Protein AF-0000000077935736 (afdb_homodimer)

Solvent-accessible surface area (backbone atoms only — not comparable to full-atom values): 13724 Å² total; per-residue (Å²): 119,76,46,75,45,86,35,67,70,59,35,49,49,51,49,49,49,39,58,70,65,60,44,76,56,59,58,65,92,39,46,35,42,31,32,33,40,70,76,84,73,83,66,44,58,48,66,46,48,45,48,64,60,41,23,63,59,70,66,67,60,60,41,35,15,36,35,32,29,36,89,50,44,70,73,49,52,69,69,56,48,51,39,53,50,47,46,49,54,44,24,51,43,75,81,50,78,36,66,69,49,65,75,49,90,70,32,40,70,66,50,31,52,52,52,47,52,52,40,51,62,70,69,103,119,76,45,75,47,86,33,67,71,59,35,49,48,52,49,48,49,38,59,70,64,61,44,77,55,59,58,66,92,40,46,33,44,32,31,32,39,68,76,85,72,83,68,44,58,47,67,46,48,44,50,63,60,40,22,63,61,69,66,66,59,60,41,36,17,36,35,31,30,35,89,51,44,70,72,50,53,70,68,56,46,51,39,53,52,48,46,48,55,44,24,51,43,75,79,50,77,36,66,69,49,64,74,50,90,70,32,40,70,67,51,31,50,53,53,46,52,53,39,50,62,70,70,104

Radius of gyration: 21.0 Å; Cα contacts (8 Å, |Δi|>4): 399; chains: 2; bounding box: 36×68×42 Å

Secondary structure (DSSP, 8-state):
--EEEE-HHHHHHHHHHHHHTT-TT--GGGEEEEEEE---S--SEEEEE--HHHHHHHT--S-EEEEEEHHHHTTS-HHHHHHHHHHHHHTS-TT--S--PPSSSSSSHHHHHHHHHHHHHHH-/--EEEE-HHHHHHHHHHHHHTT-TT--GGGEEEEEEE---S--SEEEEE--HHHHHHHT--S-EEEEEEHHHHTTS-HHHHHHHHHHHHHTS-TT--S--PPSSSSSSHHHHHHHHHHHHHHH-

Structure (mmCIF, N/CA/C/O backbone):
data_AF-0000000077935736-model_v1
#
loop_
_entity.id
_entity.type
_entity.pdbx_description
1 polymer 'Putative phage metallopeptidase domain-containing protein'
#
loop_
_atom_site.group_PDB
_atom_site.id
_atom_site.type_symbol
_atom_site.label_atom_id
_atom_site.label_alt_id
_atom_site.label_comp_id
_atom_site.label_asym_id
_atom_site.label_entity_id
_atom_site.label_seq_id
_atom_site.pdbx_PDB_ins_code
_atom_site.Cartn_x
_atom_site.Cartn_y
_atom_site.Cartn_z
_atom_site.occupancy
_atom_site.B_iso_or_equiv
_atom_site.auth_seq_id
_atom_site.auth_comp_id
_atom_site.auth_asym_id
_atom_site.auth_atom_id
_atom_site.pdbx_PDB_model_num
ATOM 1 N N . MET A 1 1 ? -18.375 -0.076 7.078 1 80.06 1 MET A N 1
ATOM 2 C CA . MET A 1 1 ? -17.484 0.066 5.938 1 80.06 1 MET A CA 1
ATOM 3 C C . MET A 1 1 ? -16.859 1.454 5.91 1 80.06 1 MET A C 1
ATOM 5 O O . MET A 1 1 ? -17.531 2.451 6.18 1 80.06 1 MET A O 1
ATOM 9 N N . ILE A 1 2 ? -15.539 1.507 5.719 1 91.69 2 ILE A N 1
ATOM 10 C CA . ILE A 1 2 ? -14.852 2.795 5.711 1 91.69 2 ILE A CA 1
ATOM 11 C C . ILE A 1 2 ? -15.148 3.529 4.406 1 91.69 2 ILE A C 1
ATOM 13 O O . ILE A 1 2 ? -15.078 2.936 3.326 1 91.69 2 ILE A O 1
ATOM 17 N N . ARG A 1 3 ? -15.633 4.793 4.516 1 96.75 3 ARG A N 1
ATOM 18 C CA . ARG A 1 3 ? -15.891 5.668 3.377 1 96.75 3 ARG A CA 1
ATOM 19 C C . ARG A 1 3 ? -14.867 6.789 3.303 1 96.75 3 ARG A C 1
ATOM 21 O O . ARG A 1 3 ? -14.547 7.414 4.316 1 96.75 3 ARG A O 1
ATOM 28 N N . TYR A 1 4 ? -14.383 7.062 2.096 1 98.31 4 TYR A N 1
ATOM 29 C CA . TYR A 1 4 ? -13.398 8.125 1.891 1 98.31 4 TYR A CA 1
ATOM 30 C C . TYR A 1 4 ? -14.023 9.312 1.168 1 98.31 4 TYR A C 1
ATOM 32 O O . TYR A 1 4 ? -14.945 9.148 0.368 1 98.31 4 TYR A O 1
ATOM 40 N N . PHE A 1 5 ? -13.516 10.453 1.426 1 98.75 5 PHE A N 1
ATOM 41 C CA . PHE A 1 5 ? -14.008 11.648 0.753 1 98.75 5 PHE A CA 1
ATOM 42 C C . PHE A 1 5 ? -12.914 12.711 0.676 1 98.75 5 PHE A C 1
ATOM 44 O O . PHE A 1 5 ? -11.93 12.648 1.418 1 98.75 5 PHE A O 1
ATOM 51 N N . GLU A 1 6 ? -13.062 13.633 -0.25 1 98.62 6 GLU A N 1
ATOM 52 C CA . GLU A 1 6 ? -12.094 14.703 -0.448 1 98.62 6 GLU A CA 1
ATOM 53 C C . GLU A 1 6 ? -12.203 15.758 0.647 1 98.62 6 GLU A C 1
ATOM 55 O O . GLU A 1 6 ? -13.312 16.109 1.073 1 98.62 6 GLU A O 1
ATOM 60 N N . VAL A 1 7 ? -11.047 16.219 1.095 1 98.69 7 VAL A N 1
ATOM 61 C CA . VAL A 1 7 ? -10.984 17.297 2.074 1 98.69 7 VAL A CA 1
ATOM 62 C C . VAL A 1 7 ? -10.031 18.391 1.581 1 98.69 7 VAL A C 1
ATOM 64 O O . VAL A 1 7 ? -8.977 18.609 2.172 1 98.69 7 VAL A O 1
ATOM 67 N N . GLN A 1 8 ? -10.484 19.219 0.759 1 98.25 8 GLN A N 1
ATOM 68 C CA . GLN A 1 8 ? -9.664 20.219 0.061 1 98.25 8 GLN A CA 1
ATOM 69 C C . GLN A 1 8 ? -8.984 21.156 1.045 1 98.25 8 GLN A C 1
ATOM 71 O O . GLN A 1 8 ? -7.797 21.469 0.899 1 98.25 8 GLN A O 1
ATOM 76 N N . GLU A 1 9 ? -9.727 21.609 2.035 1 98.44 9 GLU A N 1
ATOM 77 C CA . GLU A 1 9 ? -9.18 22.562 3.006 1 98.44 9 GLU A CA 1
ATOM 78 C C . GLU A 1 9 ? -7.996 21.953 3.758 1 98.44 9 GLU A C 1
ATOM 80 O O . GLU A 1 9 ? -7.004 22.641 4.004 1 98.44 9 GLU A O 1
ATOM 85 N N . GLU A 1 10 ? -8.141 20.703 4.09 1 98.88 10 GLU A N 1
ATOM 86 C CA . GLU A 1 10 ? -7.074 20.047 4.844 1 98.88 10 GLU A CA 1
ATOM 87 C C . GLU A 1 10 ? -5.879 19.734 3.949 1 98.88 10 GLU A C 1
ATOM 89 O O . GLU A 1 10 ? -4.734 19.734 4.406 1 98.88 10 GLU A O 1
ATOM 94 N N . GLU A 1 11 ? -6.133 19.438 2.697 1 98.88 11 GLU A N 1
ATOM 95 C CA . GLU A 1 11 ? -5.012 19.266 1.773 1 98.88 11 GLU A CA 1
ATOM 96 C C . GLU A 1 11 ? -4.238 20.562 1.604 1 98.88 11 GLU A C 1
ATOM 98 O O . GLU A 1 11 ? -3.006 20.562 1.548 1 98.88 11 GLU A O 1
ATOM 103 N N . GLU A 1 12 ? -4.973 21.672 1.53 1 98.81 12 GLU A N 1
ATOM 104 C CA . GLU A 1 12 ? -4.312 22.969 1.472 1 98.81 12 GLU A CA 1
ATOM 105 C C . GLU A 1 12 ? -3.525 23.25 2.748 1 98.81 12 GLU A C 1
ATOM 107 O O . GLU A 1 12 ? -2.455 23.859 2.703 1 98.81 12 GLU A O 1
ATOM 112 N N . ARG A 1 13 ? -4.109 22.859 3.895 1 98.75 13 ARG A N 1
ATOM 113 C CA . ARG A 1 13 ? -3.385 22.984 5.156 1 98.75 13 ARG A CA 1
ATOM 114 C C . ARG A 1 13 ? -2.045 22.266 5.09 1 98.75 13 ARG A C 1
ATOM 116 O O . ARG A 1 13 ? -1.016 22.812 5.488 1 98.75 13 ARG A O 1
ATOM 123 N N . MET A 1 14 ? -2.033 21.078 4.543 1 98.88 14 MET A N 1
ATOM 124 C CA . MET A 1 14 ? -0.816 20.281 4.379 1 98.88 14 MET A CA 1
ATOM 125 C C . MET A 1 14 ? 0.195 21.016 3.504 1 98.88 14 MET A C 1
ATOM 127 O O . MET A 1 14 ? 1.372 21.109 3.855 1 98.88 14 MET A O 1
ATOM 131 N N . ARG A 1 15 ? -0.294 21.547 2.406 1 98.75 15 ARG A N 1
ATOM 132 C CA . ARG A 1 15 ? 0.592 22.25 1.484 1 98.75 15 ARG A CA 1
ATOM 133 C C . ARG A 1 15 ? 1.202 23.484 2.146 1 98.75 15 ARG A C 1
ATOM 135 O O . ARG A 1 15 ? 2.387 23.766 1.965 1 98.75 15 ARG A O 1
ATOM 142 N N . ARG A 1 16 ? 0.409 24.203 2.885 1 98.38 16 ARG A N 1
ATOM 143 C CA . ARG A 1 16 ? 0.876 25.391 3.6 1 98.38 16 ARG A CA 1
ATOM 144 C C . ARG A 1 16 ? 1.953 25.016 4.617 1 98.38 16 ARG A C 1
ATOM 146 O O . ARG A 1 16 ? 2.975 25.703 4.715 1 98.38 16 ARG A O 1
ATOM 153 N N . ILE A 1 17 ? 1.669 23.969 5.34 1 98.69 17 ILE A N 1
ATOM 154 C CA . ILE A 1 17 ? 2.611 23.547 6.367 1 98.69 17 ILE A CA 1
ATOM 155 C C . ILE A 1 17 ? 3.941 23.172 5.723 1 98.69 17 ILE A C 1
ATOM 157 O O . ILE A 1 17 ? 5.008 23.578 6.191 1 98.69 17 ILE A O 1
ATOM 161 N N . VAL A 1 18 ? 3.891 22.406 4.641 1 98.69 18 VAL A N 1
ATOM 162 C CA . VAL A 1 18 ? 5.086 21.984 3.918 1 98.69 18 VAL A CA 1
ATOM 163 C C . VAL A 1 18 ? 5.871 23.219 3.463 1 98.69 18 VAL A C 1
ATOM 165 O O . VAL A 1 18 ? 7.102 23.25 3.574 1 98.69 18 VAL A O 1
ATOM 168 N N . ARG A 1 19 ? 5.18 24.234 2.98 1 98 19 ARG A N 1
ATOM 169 C CA . ARG A 1 19 ? 5.797 25.469 2.506 1 98 19 ARG A CA 1
ATOM 170 C C . ARG A 1 19 ? 6.398 26.266 3.66 1 98 19 ARG A C 1
ATOM 172 O O . ARG A 1 19 ? 7.555 26.688 3.594 1 98 19 ARG A O 1
ATOM 179 N N . LEU A 1 20 ? 5.652 26.469 4.715 1 98.06 20 LEU A N 1
ATOM 180 C CA . LEU A 1 20 ? 6.07 27.297 5.836 1 98.06 20 LEU A CA 1
ATOM 181 C C . LEU A 1 20 ? 7.273 26.688 6.547 1 98.06 20 LEU A C 1
ATOM 183 O O . LEU A 1 20 ? 8.18 27.406 6.973 1 98.06 20 LEU A O 1
ATOM 187 N N . LEU A 1 21 ? 7.254 25.391 6.652 1 98.19 21 LEU A N 1
ATOM 188 C CA . LEU A 1 21 ? 8.32 24.703 7.379 1 98.19 21 LEU A CA 1
ATOM 189 C C . LEU A 1 21 ? 9.477 24.359 6.445 1 98.19 21 LEU A C 1
ATOM 191 O O . LEU A 1 21 ? 10.43 23.688 6.855 1 98.19 21 LEU A O 1
ATOM 195 N N . LYS A 1 22 ? 9.336 24.688 5.176 1 97.25 22 LYS A N 1
ATOM 196 C CA . LYS A 1 22 ? 10.383 24.5 4.172 1 97.25 22 LYS A CA 1
ATOM 197 C C . LYS A 1 22 ? 10.781 23.031 4.074 1 97.25 22 LYS A C 1
ATOM 199 O O . LYS A 1 22 ? 11.977 22.703 4.086 1 97.25 22 LYS A O 1
ATOM 204 N N . MET A 1 23 ? 9.781 22.188 4.09 1 97.75 23 MET A N 1
ATOM 205 C CA . MET A 1 23 ? 10.023 20.75 3.895 1 97.75 23 MET A CA 1
ATOM 206 C C . MET A 1 23 ? 10.25 20.438 2.42 1 97.75 23 MET A C 1
ATOM 208 O O . MET A 1 23 ? 9.461 19.719 1.81 1 97.75 23 MET A O 1
ATOM 212 N N . GLU A 1 24 ? 11.359 20.75 1.861 1 97.25 24 GLU A N 1
ATOM 213 C CA . GLU A 1 24 ? 11.656 20.75 0.433 1 97.25 24 GLU A CA 1
ATOM 214 C C . GLU A 1 24 ? 11.742 19.328 -0.121 1 97.25 24 GLU A C 1
ATOM 216 O O . GLU A 1 24 ? 11.594 19.125 -1.327 1 97.25 24 GLU A O 1
ATOM 221 N N . TYR A 1 25 ? 11.977 18.391 0.73 1 97.88 25 TYR A N 1
ATOM 222 C CA . TYR A 1 25 ? 12.109 17 0.288 1 97.88 25 TYR A CA 1
ATOM 223 C C . TYR A 1 25 ? 10.75 16.406 -0.031 1 97.88 25 TYR A C 1
ATOM 225 O O . TYR A 1 25 ? 10.664 15.336 -0.649 1 97.88 25 TYR A O 1
ATOM 233 N N . ILE A 1 26 ? 9.719 17.062 0.432 1 98.38 26 ILE A N 1
ATOM 234 C CA . ILE A 1 26 ? 8.375 16.578 0.166 1 98.38 26 ILE A CA 1
ATOM 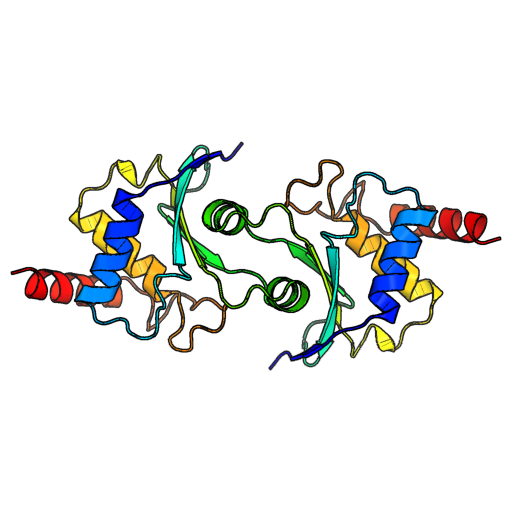235 C C . ILE A 1 26 ? 7.836 17.219 -1.113 1 98.38 26 ILE A C 1
ATOM 237 O O . ILE A 1 26 ? 7.82 18.438 -1.242 1 98.38 26 ILE A O 1
ATOM 241 N N . ASP A 1 27 ? 7.441 16.438 -2.098 1 98.25 27 ASP A N 1
ATOM 242 C CA . ASP A 1 27 ? 6.695 16.906 -3.266 1 98.25 27 ASP A CA 1
ATOM 243 C C . ASP A 1 27 ? 5.195 16.922 -2.99 1 98.25 27 ASP A C 1
ATOM 245 O O . ASP A 1 27 ? 4.551 15.867 -2.977 1 98.25 27 ASP A O 1
ATOM 249 N N . PRO A 1 28 ? 4.625 18.078 -2.77 1 97.69 28 PRO A N 1
ATOM 250 C CA . PRO A 1 28 ? 3.221 18.141 -2.365 1 97.69 28 PRO A CA 1
ATOM 251 C C . PRO A 1 28 ? 2.277 17.547 -3.41 1 97.69 28 PRO A C 1
ATOM 253 O O . PRO A 1 28 ? 1.134 17.219 -3.094 1 97.69 28 PRO A O 1
ATOM 256 N N . ARG A 1 29 ? 2.68 17.516 -4.695 1 97.56 29 ARG A N 1
ATOM 257 C CA . ARG A 1 29 ? 1.852 16.922 -5.746 1 97.56 29 ARG A CA 1
ATOM 258 C C . ARG A 1 29 ? 1.743 15.414 -5.582 1 97.56 29 ARG A C 1
ATOM 260 O O . ARG A 1 29 ? 0.874 14.781 -6.18 1 97.56 29 ARG A O 1
ATOM 267 N N . LYS A 1 30 ? 2.66 14.797 -4.758 1 98.75 30 LYS A N 1
ATOM 268 C CA . LYS A 1 30 ? 2.727 13.352 -4.547 1 98.75 30 LYS A CA 1
ATOM 269 C C . LYS A 1 30 ? 2.207 12.969 -3.164 1 98.75 30 LYS A C 1
ATOM 271 O O . LYS A 1 30 ? 2.422 11.852 -2.701 1 98.75 30 LYS A O 1
ATOM 276 N N . VAL A 1 31 ? 1.607 13.906 -2.482 1 98.94 31 VAL A N 1
ATOM 277 C CA . VAL A 1 31 ? 0.963 13.672 -1.194 1 98.94 31 VAL A CA 1
ATOM 278 C C . VAL A 1 31 ? -0.49 14.141 -1.253 1 98.94 31 VAL A C 1
ATOM 280 O O . VAL A 1 31 ? -0.763 15.312 -1.521 1 98.94 31 VAL A O 1
ATOM 283 N N . ARG A 1 32 ? -1.401 13.242 -1.043 1 98.94 32 ARG A N 1
ATOM 284 C CA . ARG A 1 32 ? -2.814 13.594 -0.949 1 98.94 32 ARG A CA 1
ATOM 285 C C . ARG A 1 32 ? -3.297 13.539 0.497 1 98.94 32 ARG A C 1
ATOM 287 O O . ARG A 1 32 ? -2.742 12.805 1.314 1 98.94 32 ARG A O 1
ATOM 294 N N . VAL A 1 33 ? -4.277 14.312 0.806 1 98.94 33 VAL A N 1
ATOM 295 C CA . VAL A 1 33 ? -4.965 14.25 2.092 1 98.94 33 VAL A CA 1
ATOM 296 C C . VAL A 1 33 ? -6.434 13.891 1.875 1 98.94 33 VAL A C 1
ATOM 298 O O . VAL A 1 33 ? -7.117 14.508 1.057 1 98.94 33 VAL A O 1
ATOM 301 N N . VAL A 1 34 ? -6.883 12.875 2.572 1 98.94 34 VAL A N 1
ATOM 302 C CA . VAL A 1 34 ? -8.258 12.414 2.412 1 98.94 34 VAL A CA 1
ATOM 303 C C . VAL A 1 34 ? -8.906 12.242 3.781 1 98.94 34 VAL A C 1
ATOM 305 O O . VAL A 1 34 ? -8.219 12.008 4.777 1 98.94 34 VAL A O 1
ATOM 308 N N . GLY A 1 35 ? -10.203 12.453 3.797 1 98.88 35 GLY A N 1
ATOM 309 C CA . GLY A 1 35 ? -10.969 12.117 4.984 1 98.88 35 GLY A CA 1
ATOM 310 C C . GLY A 1 35 ? -11.562 10.719 4.93 1 98.88 35 GLY A C 1
ATOM 311 O O . GLY A 1 35 ? -11.867 10.203 3.85 1 98.88 35 GLY A O 1
ATOM 312 N N . SER A 1 36 ? -11.734 10.086 6.051 1 98.75 36 SER A N 1
ATOM 313 C CA . SER A 1 36 ? -12.422 8.805 6.141 1 98.75 36 SER A CA 1
ATOM 314 C C . SER A 1 36 ? -13.445 8.805 7.27 1 98.75 36 SER A C 1
ATOM 316 O O . SER A 1 36 ? -13.32 9.562 8.234 1 98.75 36 SER A O 1
ATOM 318 N N . LEU A 1 37 ? -14.461 7.98 7.137 1 98.31 37 LEU A N 1
ATOM 319 C CA . LEU A 1 37 ? -15.492 7.746 8.148 1 98.31 37 LEU A CA 1
ATOM 320 C C . LEU A 1 37 ? -15.656 6.254 8.414 1 98.31 37 LEU A C 1
ATOM 322 O O . LEU A 1 37 ? -15.492 5.438 7.508 1 98.31 37 LEU A O 1
ATOM 326 N N . GLY A 1 38 ? -16.047 5.957 9.656 1 97 38 GLY A N 1
ATOM 327 C CA . GLY A 1 38 ? -16.391 4.582 9.977 1 97 38 GLY A CA 1
ATOM 328 C C . GLY A 1 38 ? -15.242 3.816 10.617 1 97 38 GLY A C 1
ATOM 329 O O . GLY A 1 38 ? -15.297 2.592 10.742 1 97 38 GLY A O 1
ATOM 330 N N . SER A 1 39 ? -14.188 4.43 11.008 1 94.31 39 SER A N 1
ATOM 331 C CA . SER A 1 39 ? -13.055 3.777 11.664 1 94.31 39 SER A CA 1
ATOM 332 C C . SER A 1 39 ? -13.398 3.391 13.094 1 94.31 39 SER A C 1
ATOM 334 O O . SER A 1 39 ? -14.055 4.148 13.805 1 94.31 39 SER A O 1
ATOM 336 N N . LYS A 1 40 ? -12.984 2.273 13.5 1 94 40 LYS A N 1
ATOM 337 C CA . LYS A 1 40 ? -13.234 1.807 14.859 1 94 40 LYS A CA 1
ATOM 338 C C . LYS A 1 40 ? -12.008 2.021 15.742 1 94 40 LYS A C 1
ATOM 340 O O . LYS A 1 40 ? -12.094 1.925 16.969 1 94 40 LYS A O 1
ATOM 345 N N . GLY A 1 41 ? -10.898 2.303 15.242 1 94.69 41 GLY A N 1
ATOM 346 C CA . GLY A 1 41 ? -9.672 2.492 16 1 94.69 41 GLY A CA 1
ATOM 347 C C . GLY A 1 41 ? -9.578 3.861 16.641 1 94.69 41 GLY A C 1
ATOM 348 O O . GLY A 1 41 ? -10.547 4.617 16.656 1 94.69 41 GLY A O 1
ATOM 349 N N . ARG A 1 42 ? -8.477 4.203 17.203 1 96.88 42 ARG A N 1
ATOM 350 C CA . ARG A 1 42 ? -8.32 5.43 17.984 1 96.88 42 ARG A CA 1
ATOM 351 C C . ARG A 1 42 ? -7.469 6.449 17.234 1 96.88 42 ARG A C 1
ATOM 353 O O . ARG A 1 42 ? -7.359 7.602 17.656 1 96.88 42 ARG A O 1
ATOM 360 N N . ALA A 1 43 ? -6.965 6.062 16.156 1 98.12 43 ALA A N 1
ATOM 361 C CA . ALA A 1 43 ? -6.078 6.961 15.43 1 98.12 43 ALA A CA 1
ATOM 362 C C . ALA A 1 43 ? -6.832 8.188 14.93 1 98.12 43 ALA A C 1
ATOM 364 O O . ALA A 1 43 ? -7.973 8.086 14.477 1 98.12 43 ALA A O 1
ATOM 365 N N . ILE A 1 44 ? -6.191 9.305 15.031 1 98.75 44 ILE A N 1
ATOM 366 C CA . ILE A 1 44 ? -6.758 10.562 14.555 1 98.75 44 ILE A CA 1
ATOM 367 C C . ILE A 1 44 ? -6.426 10.75 13.07 1 98.75 44 ILE A C 1
ATOM 369 O O . ILE A 1 44 ? -7.215 11.32 12.32 1 98.75 44 ILE A O 1
ATOM 373 N N . ALA A 1 45 ? -5.273 10.297 12.688 1 98.88 45 ALA A N 1
ATOM 374 C CA . ALA A 1 45 ? -4.781 10.344 11.312 1 98.88 45 ALA A CA 1
ATOM 375 C C . ALA A 1 45 ? -3.766 9.234 11.055 1 98.88 45 ALA A C 1
ATOM 377 O O . ALA A 1 45 ? -3.244 8.633 11.992 1 98.88 45 ALA A O 1
ATOM 378 N N . ARG A 1 46 ? -3.598 8.922 9.836 1 98.75 46 ARG A N 1
ATOM 379 C CA . ARG A 1 46 ? -2.625 7.914 9.414 1 98.75 46 ARG A CA 1
ATOM 380 C C . ARG A 1 46 ? -1.99 8.297 8.086 1 98.75 46 ARG A C 1
ATOM 382 O O . ARG A 1 46 ? -2.668 8.812 7.191 1 98.75 46 ARG A O 1
ATOM 389 N N . ILE A 1 47 ? -0.784 7.973 7.934 1 98.88 47 ILE A N 1
ATOM 390 C CA . ILE A 1 47 ? -0.13 8.141 6.641 1 98.88 47 ILE A CA 1
ATOM 391 C C . ILE A 1 47 ? 0.067 6.781 5.98 1 98.88 47 ILE A C 1
ATOM 393 O O . ILE A 1 47 ? 0.392 5.797 6.648 1 98.88 47 ILE A O 1
ATOM 397 N N . TRP A 1 48 ? -0.137 6.793 4.672 1 98.81 48 TRP A N 1
ATOM 398 C CA . TRP A 1 48 ? 0.007 5.598 3.848 1 98.81 48 TRP A CA 1
ATOM 399 C C . TRP A 1 48 ? 0.963 5.852 2.686 1 98.81 48 TRP A C 1
ATOM 401 O O . TRP A 1 48 ? 1.051 6.973 2.178 1 98.81 48 TRP A O 1
ATOM 411 N N . SER A 1 49 ? 1.625 4.84 2.283 1 98.56 49 SER A N 1
ATOM 412 C CA . SER A 1 49 ? 2.387 4.832 1.039 1 98.56 49 SER A CA 1
ATOM 413 C C . SER A 1 49 ? 2.041 3.611 0.19 1 98.56 49 SER A C 1
ATOM 415 O O . SER A 1 49 ? 1.302 2.73 0.632 1 98.56 49 SER A O 1
ATOM 417 N N . VAL A 1 50 ? 2.51 3.605 -1.006 1 98.44 50 VAL A N 1
ATOM 418 C CA . VAL A 1 50 ? 2.301 2.475 -1.903 1 98.44 50 VAL A CA 1
ATOM 419 C C . VAL A 1 50 ? 3.445 1.476 -1.75 1 98.44 50 VAL A C 1
ATOM 421 O O . VAL A 1 50 ? 4.617 1.856 -1.772 1 98.44 50 VAL A O 1
ATOM 424 N N . PRO A 1 51 ? 3.1 0.133 -1.568 1 97.94 51 PRO A N 1
ATOM 425 C CA . PRO A 1 51 ? 4.184 -0.851 -1.547 1 97.94 51 PRO A CA 1
ATOM 426 C C . PRO A 1 51 ? 5.066 -0.782 -2.789 1 97.94 51 PRO A C 1
ATOM 428 O O . PRO A 1 51 ? 4.566 -0.584 -3.898 1 97.94 51 PRO A O 1
ATOM 431 N N . ARG A 1 52 ? 6.324 -0.945 -2.617 1 97.12 52 ARG A N 1
ATOM 432 C CA . ARG A 1 52 ? 7.293 -0.775 -3.693 1 97.12 52 ARG A CA 1
ATOM 433 C C . ARG A 1 52 ? 7.012 -1.736 -4.844 1 97.12 52 ARG A C 1
ATOM 435 O O . ARG A 1 52 ? 7.215 -1.395 -6.008 1 97.12 52 ARG A O 1
ATOM 442 N N . ALA A 1 53 ? 6.59 -2.926 -4.504 1 98.31 53 ALA A N 1
ATOM 443 C CA . ALA A 1 53 ? 6.277 -3.902 -5.543 1 98.31 53 ALA A CA 1
ATOM 444 C C . ALA A 1 53 ? 5.188 -3.381 -6.477 1 98.31 53 ALA A C 1
ATOM 446 O O . ALA A 1 53 ? 5.27 -3.551 -7.695 1 98.31 53 ALA A O 1
ATOM 447 N N . VAL A 1 54 ? 4.176 -2.74 -5.918 1 98.75 54 VAL A N 1
ATOM 448 C CA . VAL A 1 54 ? 3.082 -2.197 -6.719 1 98.75 54 VAL A CA 1
ATOM 449 C C . VAL A 1 54 ? 3.572 -0.991 -7.516 1 98.75 54 VAL A C 1
ATOM 451 O O . VAL A 1 54 ? 3.303 -0.881 -8.711 1 98.75 54 VAL A O 1
ATOM 454 N N . SER A 1 55 ? 4.246 -0.101 -6.809 1 98.62 55 SER A N 1
ATOM 455 C CA . SER A 1 55 ? 4.789 1.078 -7.473 1 98.62 55 SER A CA 1
ATOM 456 C C . SER A 1 55 ? 5.645 0.69 -8.672 1 98.62 55 SER A C 1
ATOM 458 O O . SER A 1 55 ? 5.504 1.27 -9.758 1 98.62 55 SER A O 1
ATOM 460 N N . PHE A 1 56 ? 6.512 -0.27 -8.547 1 98.5 56 PHE A N 1
ATOM 461 C CA . PHE A 1 56 ? 7.367 -0.748 -9.625 1 98.5 56 PHE A CA 1
ATOM 462 C C . PHE A 1 56 ? 6.535 -1.374 -10.734 1 98.5 56 PHE A C 1
ATOM 464 O O . PHE A 1 56 ? 6.711 -1.047 -11.914 1 98.5 56 PHE A O 1
ATOM 471 N N . GLY A 1 57 ? 5.637 -2.223 -10.336 1 98.69 57 GLY A N 1
ATOM 472 C CA . GLY A 1 57 ? 4.844 -2.959 -11.305 1 98.69 57 GLY A CA 1
ATOM 473 C C . GLY A 1 57 ? 4.016 -2.061 -12.203 1 98.69 57 GLY A C 1
ATOM 474 O O . GLY A 1 57 ? 3.848 -2.348 -13.391 1 98.69 57 GLY A O 1
ATOM 475 N N . PHE A 1 58 ? 3.518 -0.974 -11.688 1 98.69 58 PHE A N 1
ATOM 476 C CA . PHE A 1 58 ? 2.602 -0.129 -12.445 1 98.69 58 PHE A CA 1
ATOM 477 C C . PHE A 1 58 ? 3.264 1.196 -12.805 1 98.69 58 PHE A C 1
ATOM 479 O O . PHE A 1 58 ? 2.654 2.041 -13.469 1 98.69 58 PHE A O 1
ATOM 486 N N . GLY A 1 59 ? 4.5 1.368 -12.375 1 98.12 59 GLY A N 1
ATOM 487 C CA . GLY A 1 59 ? 5.199 2.607 -12.664 1 98.12 59 GLY A CA 1
ATOM 488 C C . GLY A 1 59 ? 4.562 3.822 -12.016 1 98.12 59 GLY A C 1
ATOM 489 O O . GLY A 1 59 ? 4.426 4.871 -12.648 1 98.12 59 GLY A O 1
ATOM 490 N N . LEU A 1 60 ? 4.141 3.738 -10.766 1 98 60 LEU A N 1
ATOM 491 C CA . LEU A 1 60 ? 3.383 4.797 -10.102 1 98 60 LEU A CA 1
ATOM 492 C C . LEU A 1 60 ? 4.32 5.848 -9.516 1 98 60 LEU A C 1
ATOM 494 O O . LEU A 1 60 ? 3.906 6.98 -9.266 1 98 60 LEU A O 1
ATOM 498 N N . GLY A 1 61 ? 5.59 5.461 -9.242 1 97.25 61 GLY A N 1
ATOM 499 C CA . GLY A 1 61 ? 6.461 6.324 -8.461 1 97.25 61 GLY A CA 1
ATOM 500 C C . GLY A 1 61 ? 6.09 6.367 -6.992 1 97.25 61 GLY A C 1
ATOM 501 O O . GLY A 1 61 ? 5.344 5.512 -6.508 1 97.25 61 GLY A O 1
ATOM 502 N N . THR A 1 62 ? 6.727 7.305 -6.23 1 98.12 62 THR A N 1
ATOM 503 C CA . THR A 1 62 ? 6.492 7.449 -4.797 1 98.12 62 THR A CA 1
ATOM 504 C C . THR A 1 62 ? 5.242 8.289 -4.535 1 98.12 62 THR A C 1
ATOM 506 O O . THR A 1 62 ? 5.176 9.445 -4.938 1 98.12 62 THR A O 1
ATOM 509 N N . LEU A 1 63 ? 4.238 7.66 -3.898 1 98.75 63 LEU A N 1
ATOM 510 C CA . LEU A 1 63 ? 2.992 8.336 -3.561 1 98.75 63 LEU A CA 1
ATOM 511 C C . LEU A 1 63 ? 2.646 8.141 -2.088 1 98.75 63 LEU A C 1
ATOM 513 O O . LEU A 1 63 ? 2.824 7.047 -1.547 1 98.75 63 LEU A O 1
ATOM 517 N N . TYR A 1 64 ? 2.133 9.203 -1.45 1 98.88 64 TYR A N 1
ATOM 518 C CA . TYR A 1 64 ? 1.648 9.148 -0.076 1 98.88 64 TYR A CA 1
ATOM 519 C C . TYR A 1 64 ? 0.221 9.672 0.019 1 98.88 64 TYR A C 1
ATOM 521 O O . TYR A 1 64 ? -0.192 10.516 -0.778 1 98.88 64 TYR A O 1
ATOM 529 N N . ALA A 1 65 ? -0.468 9.164 0.97 1 98.94 65 ALA A N 1
ATOM 530 C CA . ALA A 1 65 ? -1.749 9.75 1.355 1 98.94 65 ALA A CA 1
ATOM 531 C C . ALA A 1 65 ? -1.857 9.883 2.873 1 98.94 65 ALA A C 1
ATOM 533 O O . ALA A 1 65 ? -1.469 8.969 3.609 1 98.94 65 ALA A O 1
ATOM 534 N N . ILE A 1 66 ? -2.281 10.977 3.273 1 98.94 66 ILE A N 1
ATOM 535 C CA . ILE A 1 66 ? -2.643 11.188 4.672 1 98.94 66 ILE A CA 1
ATOM 536 C C . ILE A 1 66 ? -4.152 11.039 4.844 1 98.94 66 ILE A C 1
ATOM 538 O O . ILE A 1 66 ? -4.93 11.75 4.211 1 98.94 66 ILE A O 1
ATOM 542 N N . GLU A 1 67 ? -4.5 10.086 5.609 1 98.94 67 GLU A N 1
ATOM 543 C CA . GLU A 1 67 ? -5.898 9.828 5.945 1 98.94 67 GLU A CA 1
ATOM 544 C C . GLU A 1 67 ? -6.285 10.492 7.262 1 98.94 67 GLU A C 1
ATOM 546 O O . GLU A 1 67 ? -5.684 10.219 8.305 1 98.94 67 GLU A O 1
ATOM 551 N N . LEU A 1 68 ? -7.242 11.336 7.191 1 98.94 68 LEU A N 1
ATOM 552 C CA . LEU A 1 68 ? -7.805 11.961 8.383 1 98.94 68 LEU A CA 1
ATOM 553 C C . LEU A 1 68 ? -9.07 11.234 8.828 1 98.94 68 LEU A C 1
ATOM 555 O O . LEU A 1 68 ? -10.055 11.188 8.086 1 98.94 68 LEU A O 1
ATOM 559 N N . VAL A 1 69 ? -8.984 10.633 10.055 1 98.81 69 VAL A N 1
ATOM 560 C CA . VAL A 1 69 ? -10.172 10 10.609 1 98.81 69 VAL A CA 1
ATOM 561 C C . VAL A 1 69 ? -11.164 11.078 11.055 1 98.81 69 VAL A C 1
ATOM 563 O O . VAL A 1 69 ? -11.07 11.586 12.172 1 98.81 69 VAL A O 1
ATOM 566 N N . TRP A 1 70 ? -12.094 11.211 10.227 1 98.44 70 TRP A N 1
ATOM 567 C CA . TRP A 1 70 ? -12.859 12.453 10.258 1 98.44 70 TRP A CA 1
ATOM 568 C C . TRP A 1 70 ? -13.641 12.586 11.562 1 98.44 70 TRP A C 1
ATOM 570 O O . TRP A 1 70 ? -13.781 13.68 12.102 1 98.44 70 TRP A O 1
ATOM 580 N N . GLU A 1 71 ? -14.172 11.508 12.094 1 97.75 71 GLU A N 1
ATOM 581 C CA . GLU A 1 71 ? -14.977 11.539 13.312 1 97.75 71 GLU A CA 1
ATOM 582 C C . GLU A 1 71 ? -14.164 12.055 14.492 1 97.75 71 GLU A C 1
ATOM 584 O O . GLU A 1 71 ? -14.727 12.547 15.477 1 97.75 71 GLU A O 1
ATOM 589 N N . ARG A 1 72 ? -12.883 12.062 14.391 1 98.62 72 ARG A N 1
ATOM 590 C CA . ARG A 1 72 ? -12 12.523 15.453 1 98.62 72 ARG A CA 1
ATOM 591 C C . ARG A 1 72 ? -11.273 13.805 15.047 1 98.62 72 ARG A C 1
ATOM 593 O O . ARG A 1 72 ? -11.242 14.773 15.805 1 98.62 72 ARG A O 1
ATOM 600 N N . TYR A 1 73 ? -10.766 13.805 13.883 1 98.88 73 TYR A N 1
ATOM 601 C CA . TYR A 1 73 ? -9.977 14.922 13.383 1 98.88 73 TYR A CA 1
ATOM 602 C C . TYR A 1 73 ? -10.805 16.203 13.328 1 98.88 73 TYR A C 1
ATOM 604 O O . TYR A 1 73 ? -10.32 17.281 13.664 1 98.88 73 TYR A O 1
ATOM 612 N N . SER A 1 74 ? -12.031 16.047 12.852 1 98.31 74 SER A N 1
ATOM 613 C CA . SER A 1 74 ? -12.867 17.219 12.609 1 98.31 74 SER A CA 1
ATOM 614 C C . SER A 1 74 ? -13.164 17.969 13.906 1 98.31 74 SER A C 1
ATOM 616 O O . SER A 1 74 ? -13.539 19.141 13.883 1 98.31 74 SER A O 1
ATOM 618 N N . LEU A 1 75 ? -12.969 17.344 15.055 1 98.31 75 LEU A N 1
ATOM 619 C CA . LEU A 1 75 ? -13.312 17.906 16.359 1 98.31 75 LEU A CA 1
ATOM 620 C C . LEU A 1 75 ? -12.156 18.719 16.922 1 98.31 75 LEU A C 1
ATOM 622 O O . LEU A 1 75 ? -12.312 19.438 17.906 1 98.31 75 LEU A O 1
ATOM 626 N N . LEU A 1 76 ? -11.078 18.625 16.359 1 98.75 76 LEU A N 1
ATOM 627 C CA . LEU A 1 76 ? -9.875 19.281 16.859 1 98.75 76 LEU A CA 1
ATOM 628 C C . LEU A 1 76 ? -9.891 20.781 16.516 1 98.75 76 LEU A C 1
ATOM 630 O O . LEU A 1 76 ? -10.516 21.188 15.547 1 98.75 76 LEU A O 1
ATOM 634 N N . ASN A 1 77 ? -9.227 21.516 17.328 1 98.44 77 ASN A N 1
ATOM 635 C CA . ASN A 1 77 ? -9 22.906 16.969 1 98.44 77 ASN A CA 1
ATOM 636 C C . ASN A 1 77 ? -7.867 23.047 15.953 1 98.44 77 ASN A C 1
ATOM 638 O O . ASN A 1 77 ? -7.125 22.094 15.703 1 98.44 77 ASN A O 1
ATOM 642 N N . ASP A 1 78 ? -7.668 24.188 15.445 1 98.25 78 ASP A N 1
ATOM 643 C CA . ASP A 1 78 ? -6.75 24.422 14.336 1 98.25 78 ASP A CA 1
ATOM 644 C C . ASP A 1 78 ? -5.309 24.125 14.742 1 98.25 78 ASP A C 1
ATOM 646 O O . ASP A 1 78 ? -4.547 23.547 13.969 1 98.25 78 ASP A O 1
ATOM 650 N N . ASP A 1 79 ? -4.957 24.531 15.891 1 98.56 79 ASP A N 1
ATOM 651 C CA . ASP A 1 79 ? -3.594 24.281 16.359 1 98.56 79 ASP A CA 1
ATOM 652 C C . ASP A 1 79 ? -3.303 22.781 16.422 1 98.56 79 ASP A C 1
ATOM 654 O O . ASP A 1 79 ? -2.246 22.328 15.984 1 98.56 79 ASP A O 1
ATOM 658 N N . THR A 1 80 ? -4.215 22.031 16.953 1 98.75 80 THR A N 1
ATOM 659 C CA . THR A 1 80 ? -4.031 20.594 17.078 1 98.75 80 THR A CA 1
ATOM 660 C C . THR A 1 80 ? -4.043 19.938 15.711 1 98.75 80 THR A C 1
ATOM 662 O O . THR A 1 80 ? -3.299 18.984 15.469 1 98.75 80 THR A O 1
ATOM 665 N N . LYS A 1 81 ? -4.855 20.453 14.805 1 98.88 81 LYS A N 1
ATOM 666 C CA . LYS A 1 81 ? -4.859 19.953 13.438 1 98.88 81 LYS A CA 1
ATOM 667 C C . LYS A 1 81 ? -3.496 20.156 12.773 1 98.88 81 LYS A C 1
ATOM 669 O O . LYS A 1 81 ? -2.998 19.266 12.094 1 98.88 81 LYS A O 1
ATOM 674 N N . ASP A 1 82 ? -2.922 21.297 13.039 1 98.81 82 ASP A N 1
ATOM 675 C CA . ASP A 1 82 ? -1.586 21.562 12.508 1 98.81 82 ASP A CA 1
ATOM 676 C C . ASP A 1 82 ? -0.58 20.547 13.039 1 98.81 82 ASP A C 1
ATOM 678 O O . ASP A 1 82 ? 0.229 20 12.281 1 98.81 82 ASP A O 1
ATOM 682 N N . LYS A 1 83 ? -0.668 20.297 14.281 1 98.88 83 LYS A N 1
ATOM 683 C CA . LYS A 1 83 ? 0.268 19.375 14.914 1 98.88 83 LYS A CA 1
ATOM 684 C C . LYS A 1 83 ? 0.088 17.953 14.383 1 98.88 83 LYS A C 1
ATOM 686 O O . LYS A 1 83 ? 1.068 17.25 14.125 1 98.88 83 LYS A O 1
ATOM 691 N N . VAL A 1 84 ? -1.147 17.531 14.242 1 98.94 84 VAL A N 1
ATOM 692 C CA . VAL A 1 84 ? -1.444 16.203 13.703 1 98.94 84 VAL A CA 1
ATOM 693 C C . VAL A 1 84 ? -0.879 16.078 12.289 1 98.94 84 VAL A C 1
ATOM 695 O O . VAL A 1 84 ? -0.244 15.086 11.945 1 98.94 84 VAL A O 1
ATOM 698 N N . MET A 1 85 ? -1.06 17.094 11.5 1 98.88 85 MET A N 1
ATOM 699 C CA . MET A 1 85 ? -0.565 17.094 10.125 1 98.88 85 MET A CA 1
ATOM 700 C C . MET A 1 85 ? 0.958 17.031 10.094 1 98.88 85 MET A C 1
ATOM 702 O O . MET A 1 85 ? 1.535 16.25 9.336 1 98.88 85 MET A O 1
ATOM 706 N N . ILE A 1 86 ? 1.574 17.844 10.93 1 98.94 86 ILE A N 1
ATOM 707 C CA . ILE A 1 86 ? 3.029 17.844 11.023 1 98.94 86 ILE A CA 1
ATOM 708 C C . ILE A 1 86 ? 3.529 16.453 11.391 1 98.94 86 ILE A C 1
ATOM 710 O O . ILE A 1 86 ? 4.473 15.945 10.781 1 98.94 86 ILE A O 1
ATOM 714 N N . HIS A 1 87 ? 2.877 15.867 12.305 1 98.94 87 HIS A N 1
ATOM 715 C CA . HIS A 1 87 ? 3.234 14.523 12.75 1 98.94 87 HIS A CA 1
ATOM 716 C C . HIS A 1 87 ? 3.234 13.539 11.586 1 98.94 87 HIS A C 1
ATOM 718 O O . HIS A 1 87 ? 4.219 12.828 11.367 1 98.94 87 HIS A O 1
ATOM 724 N N . GLU A 1 88 ? 2.113 13.508 10.805 1 98.88 88 GLU A N 1
ATOM 725 C CA . GLU A 1 88 ? 2.002 12.586 9.672 1 98.88 88 GLU A CA 1
ATOM 726 C C . GLU A 1 88 ? 3.066 12.875 8.617 1 98.88 88 GLU A C 1
ATOM 728 O O . GLU A 1 88 ? 3.662 11.953 8.055 1 98.88 88 GLU A O 1
ATOM 733 N N . LEU A 1 89 ? 3.377 14.102 8.43 1 98.88 89 LEU A N 1
ATOM 734 C CA . LEU A 1 89 ? 4.367 14.5 7.43 1 98.88 89 LEU A CA 1
ATOM 735 C C . LEU A 1 89 ? 5.762 14.039 7.836 1 98.88 89 LEU A C 1
ATOM 737 O O . LEU A 1 89 ? 6.586 13.719 6.977 1 98.88 89 LEU A O 1
ATOM 741 N N . LEU A 1 90 ? 6.004 14 9.141 1 98.75 90 LEU A N 1
ATOM 742 C CA . LEU A 1 90 ? 7.316 13.609 9.641 1 98.75 90 LEU A CA 1
ATOM 743 C C . LEU A 1 90 ? 7.609 12.148 9.336 1 98.75 90 LEU A C 1
ATOM 745 O O . LEU A 1 90 ? 8.766 11.727 9.344 1 98.75 90 LEU A O 1
ATOM 749 N N . HIS A 1 91 ? 6.598 11.375 9.078 1 98.81 91 HIS A N 1
ATOM 750 C CA . HIS A 1 91 ? 6.793 9.977 8.727 1 98.81 91 HIS A CA 1
ATOM 751 C C . HIS A 1 91 ? 7.371 9.828 7.32 1 98.81 91 HIS A C 1
ATOM 753 O O . HIS A 1 91 ? 7.863 8.766 6.957 1 98.81 91 HIS A O 1
ATOM 759 N N . ILE A 1 92 ? 7.324 10.852 6.523 1 98.75 92 ILE A N 1
ATOM 760 C CA . ILE A 1 92 ? 7.898 10.812 5.184 1 98.75 92 ILE A CA 1
ATOM 761 C C . ILE A 1 92 ? 9.406 11.031 5.262 1 98.75 92 ILE A C 1
ATOM 763 O O . ILE A 1 92 ? 9.867 12.062 5.75 1 98.75 92 ILE A O 1
ATOM 767 N N . PRO A 1 93 ? 10.133 10.102 4.812 1 97.62 93 PRO A N 1
ATOM 768 C CA . PRO A 1 93 ? 11.586 10.242 4.898 1 97.62 93 PRO A CA 1
ATOM 769 C C . PRO A 1 93 ? 12.133 11.336 3.982 1 97.62 93 PRO A C 1
ATOM 771 O O . PRO A 1 93 ? 11.508 11.656 2.967 1 97.62 93 PRO A O 1
ATOM 774 N N . SER A 1 94 ? 13.312 11.789 4.297 1 97.06 94 SER A N 1
ATOM 775 C CA . SER A 1 94 ? 13.922 12.898 3.572 1 97.06 94 SER A CA 1
ATOM 776 C C . SER A 1 94 ? 14.273 12.5 2.143 1 97.06 94 SER A C 1
ATOM 778 O O . SER A 1 94 ? 14.336 13.352 1.253 1 97.06 94 SER A O 1
ATOM 780 N N . LYS A 1 95 ? 14.477 11.281 1.892 1 96.25 95 LYS A N 1
ATOM 781 C CA . LYS A 1 95 ? 14.812 10.805 0.555 1 96.25 95 LYS A CA 1
ATOM 782 C C . LYS A 1 95 ? 13.555 10.617 -0.293 1 96.25 95 LYS A C 1
ATOM 784 O O . LYS A 1 95 ? 13.641 10.391 -1.502 1 96.25 95 LYS A O 1
ATOM 789 N N . PHE A 1 96 ? 12.398 10.68 0.333 1 96.94 96 PHE A N 1
ATOM 790 C CA . PHE A 1 96 ? 11.125 10.516 -0.357 1 96.94 96 PHE A CA 1
ATOM 791 C C . PHE A 1 96 ? 11.094 9.195 -1.124 1 96.94 96 PHE A C 1
ATOM 793 O O . PHE A 1 96 ? 10.75 9.172 -2.309 1 96.94 96 PHE A O 1
ATOM 800 N N . SER A 1 97 ? 11.359 8.039 -0.465 1 93.25 97 SER A N 1
ATOM 801 C CA . SER A 1 97 ? 11.648 6.758 -1.099 1 93.25 97 SER A CA 1
ATOM 802 C C . SER A 1 97 ? 10.414 5.863 -1.115 1 93.25 97 SER A C 1
ATOM 804 O O . SER A 1 97 ? 10.422 4.793 -1.729 1 93.25 97 SER A O 1
ATOM 806 N N . GLY A 1 98 ? 9.469 6.234 -0.451 1 94.94 98 GLY A N 1
ATOM 807 C CA . GLY A 1 98 ? 8.258 5.43 -0.409 1 94.94 98 GLY A CA 1
ATOM 808 C C . GLY A 1 98 ? 8.07 4.703 0.91 1 94.94 98 GLY A C 1
ATOM 809 O O . GLY A 1 98 ? 7.004 4.148 1.172 1 94.94 98 GLY A O 1
ATOM 810 N N . GLY A 1 99 ? 9.086 4.59 1.734 1 95.94 99 GLY A N 1
ATOM 811 C CA . GLY A 1 99 ? 8.938 4.055 3.078 1 95.94 99 GLY A CA 1
ATOM 812 C C . GLY A 1 99 ? 8.359 5.055 4.059 1 95.94 99 GLY A C 1
ATOM 813 O O . GLY A 1 99 ? 7.934 6.145 3.668 1 95.94 99 GLY A O 1
ATOM 814 N N . LEU A 1 100 ? 8.203 4.625 5.32 1 98.06 100 LEU A N 1
ATOM 815 C CA . LEU A 1 100 ? 7.742 5.48 6.41 1 98.06 100 LEU A CA 1
ATOM 816 C C . LEU A 1 100 ? 8.719 5.441 7.582 1 98.06 100 LEU A C 1
ATOM 818 O O . LEU A 1 100 ? 9.172 4.371 7.977 1 98.06 100 LEU A O 1
ATOM 822 N N . ARG A 1 101 ? 9.008 6.578 8.07 1 97.75 101 ARG A N 1
ATOM 823 C CA . ARG A 1 101 ? 9.805 6.648 9.289 1 97.75 101 ARG A CA 1
ATOM 824 C C . ARG A 1 101 ? 9 6.184 10.492 1 97.75 101 ARG A C 1
ATOM 826 O O . ARG A 1 101 ? 7.863 6.621 10.695 1 97.75 101 ARG A O 1
ATOM 833 N N . PRO A 1 102 ? 9.695 5.254 11.234 1 97.75 102 PRO A N 1
ATOM 834 C CA . PRO A 1 102 ? 9.016 4.902 12.484 1 97.75 102 PRO A CA 1
ATOM 835 C C . PRO A 1 102 ? 9.125 6 13.547 1 97.75 102 PRO A C 1
ATOM 837 O O . PRO A 1 102 ? 9.922 6.93 13.398 1 97.75 102 PRO A O 1
ATOM 840 N N . HIS A 1 103 ? 8.289 5.965 14.477 1 98.44 103 HIS A N 1
ATOM 841 C CA . HIS A 1 103 ? 8.469 6.84 15.625 1 98.44 103 HIS A CA 1
ATOM 842 C C . HIS A 1 103 ? 9.891 6.742 16.172 1 98.44 103 HIS A C 1
ATOM 844 O O . HIS A 1 103 ? 10.492 5.668 16.172 1 98.44 103 HIS A O 1
ATOM 850 N N . GLY A 1 104 ? 10.359 7.77 16.609 1 97.56 104 GLY A N 1
ATOM 851 C CA . GLY A 1 104 ? 11.719 7.848 17.125 1 97.56 104 GLY A CA 1
ATOM 852 C C . GLY A 1 104 ? 12.234 9.273 17.234 1 97.56 104 GLY A C 1
ATOM 853 O O . GLY A 1 104 ? 11.508 10.172 17.656 1 97.56 104 GLY A O 1
ATOM 854 N N . LYS A 1 105 ? 13.461 9.43 16.859 1 96.38 105 LYS A N 1
ATOM 855 C CA . LYS A 1 105 ? 14.125 10.719 17.016 1 96.38 105 LYS A CA 1
ATOM 856 C C . LYS A 1 105 ? 13.477 11.781 16.141 1 96.38 105 LYS A C 1
ATOM 858 O O . LYS A 1 105 ? 13.328 12.93 16.562 1 96.38 105 LYS A O 1
ATOM 863 N N . LYS A 1 106 ? 13.023 11.328 14.977 1 97.56 106 LYS A N 1
ATOM 864 C CA . LYS A 1 106 ? 12.531 12.305 14.016 1 97.56 106 LYS A CA 1
ATOM 865 C C . LYS A 1 106 ? 11.008 12.414 14.07 1 97.56 106 LYS A C 1
ATOM 867 O O . LYS A 1 106 ? 10.43 13.391 13.594 1 97.56 106 LYS A O 1
ATOM 872 N N . VAL A 1 107 ? 10.359 11.43 14.594 1 98.62 107 VAL A N 1
ATOM 873 C CA . VAL A 1 107 ? 8.906 11.398 14.695 1 98.62 107 VAL A CA 1
ATOM 874 C C . VAL A 1 107 ? 8.484 11.234 16.156 1 98.62 107 VAL A C 1
ATOM 876 O O . VAL A 1 107 ? 8.344 10.109 16.641 1 98.62 107 VAL A O 1
ATOM 879 N N . ASN A 1 108 ? 8.336 12.289 16.766 1 98.5 108 ASN A N 1
ATOM 880 C CA . ASN A 1 108 ? 7.895 12.328 18.156 1 98.5 108 ASN A CA 1
ATOM 881 C C . ASN A 1 108 ? 7.27 13.672 18.516 1 98.5 108 ASN A C 1
ATOM 883 O O . ASN A 1 108 ? 7.32 14.617 17.719 1 98.5 108 ASN A O 1
ATOM 887 N N . GLN A 1 109 ? 6.676 13.688 19.672 1 98.25 109 GLN A N 1
ATOM 888 C CA . GLN A 1 109 ? 5.922 14.859 20.094 1 98.25 109 GLN A CA 1
ATOM 889 C C . GLN A 1 109 ? 6.836 16.078 20.25 1 98.25 109 GLN A C 1
ATOM 891 O O . GLN A 1 109 ? 6.426 17.203 19.984 1 98.25 109 GLN A O 1
ATOM 896 N N . ARG A 1 110 ? 7.984 15.844 20.688 1 98.56 110 ARG A N 1
ATOM 897 C CA . ARG A 1 110 ? 8.938 16.938 20.859 1 98.56 110 ARG A CA 1
ATOM 898 C C . ARG A 1 110 ? 9.234 17.625 19.531 1 98.56 110 ARG A C 1
ATOM 900 O O . ARG A 1 110 ? 9.195 18.844 19.438 1 98.56 110 ARG A O 1
ATOM 907 N N . GLU A 1 111 ? 9.562 16.766 18.531 1 98.69 111 GLU A N 1
ATOM 908 C CA . GLU A 1 111 ? 9.836 17.297 17.188 1 98.69 111 GLU A CA 1
ATOM 909 C C . GLU A 1 111 ? 8.617 18 16.609 1 98.69 111 GLU A C 1
ATOM 911 O O . GLU A 1 111 ? 8.742 19.062 16 1 98.69 111 GLU A O 1
ATOM 916 N N . VAL A 1 112 ? 7.414 17.516 16.844 1 98.88 112 VAL A N 1
ATOM 917 C CA . VAL A 1 112 ? 6.176 18.125 16.375 1 98.88 112 VAL A CA 1
ATOM 918 C C . VAL A 1 112 ? 6 19.5 16.984 1 98.88 112 VAL A C 1
ATOM 920 O O . VAL A 1 112 ? 5.719 20.469 16.281 1 98.88 112 VAL A O 1
ATOM 923 N N . ASN A 1 113 ? 6.172 19.562 18.266 1 98.75 113 ASN A N 1
ATOM 924 C CA . ASN A 1 113 ? 6.004 20.828 18.969 1 98.75 113 ASN A CA 1
ATOM 925 C C . ASN A 1 113 ? 7.023 21.859 18.5 1 98.75 113 ASN A C 1
ATOM 927 O O . ASN A 1 113 ? 6.688 23.031 18.344 1 98.75 113 ASN A O 1
ATOM 931 N N . LYS A 1 114 ? 8.172 21.453 18.375 1 98.69 114 LYS A N 1
ATOM 932 C CA . LYS A 1 114 ? 9.227 22.328 17.875 1 98.69 114 LYS A CA 1
ATOM 933 C C . LYS A 1 114 ? 8.844 22.922 16.516 1 98.69 114 LYS A C 1
ATOM 935 O O . LYS A 1 114 ? 8.922 24.141 16.328 1 98.69 114 LYS A O 1
ATOM 940 N N . LEU A 1 115 ? 8.469 22.125 15.609 1 98.75 115 LEU A N 1
ATOM 941 C CA . LEU A 1 115 ? 8.117 22.562 14.258 1 98.75 115 LEU A CA 1
ATOM 942 C C . LEU A 1 115 ? 6.863 23.422 14.281 1 98.75 115 LEU A C 1
ATOM 944 O O . LEU A 1 115 ? 6.762 24.391 13.531 1 98.75 115 LEU A O 1
ATOM 948 N N . PHE A 1 116 ? 5.934 23.031 15.18 1 98.75 116 PHE A N 1
ATOM 949 C CA . PHE A 1 116 ? 4.715 23.828 15.32 1 98.75 116 PHE A CA 1
ATOM 950 C C . PHE A 1 116 ? 5.035 25.25 15.773 1 98.75 116 PHE A C 1
ATOM 952 O O . PHE A 1 116 ? 4.488 26.203 15.234 1 98.75 116 PHE A O 1
ATOM 959 N N . ARG A 1 117 ? 5.875 25.375 16.703 1 98.25 117 ARG A N 1
ATOM 960 C CA . ARG A 1 117 ? 6.289 26.688 17.188 1 98.25 117 ARG A CA 1
ATOM 961 C C . ARG A 1 117 ? 6.949 27.5 16.062 1 98.25 117 ARG A C 1
ATOM 963 O O . ARG A 1 117 ? 6.652 28.672 15.891 1 98.25 117 ARG A O 1
ATOM 970 N N . LYS A 1 118 ? 7.844 26.844 15.398 1 98.12 118 LYS A N 1
ATOM 971 C CA . LYS A 1 118 ? 8.508 27.484 14.266 1 98.12 118 LYS A CA 1
ATOM 972 C C . LYS A 1 118 ? 7.484 28 13.25 1 98.12 118 LYS A C 1
ATOM 974 O O . LYS A 1 118 ? 7.609 29.125 12.75 1 98.12 118 LYS A O 1
ATOM 979 N N . MET A 1 119 ? 6.531 27.188 12.984 1 97.75 119 MET A N 1
ATOM 980 C CA . MET A 1 119 ? 5.492 27.531 12.016 1 97.75 119 MET A CA 1
ATOM 981 C C . MET A 1 119 ? 4.707 28.75 12.477 1 97.75 119 MET A C 1
ATOM 983 O O . MET A 1 119 ? 4.402 29.641 11.68 1 97.75 119 MET A O 1
ATOM 987 N N . LYS A 1 120 ? 4.402 28.766 13.727 1 96.25 120 LYS A N 1
ATOM 988 C CA . LYS A 1 120 ? 3.652 29.891 14.289 1 96.25 120 LYS A CA 1
ATOM 989 C C . LYS A 1 120 ? 4.441 31.188 14.18 1 96.25 120 LYS A C 1
ATOM 991 O O . LYS A 1 120 ? 3.865 32.25 13.953 1 96.25 120 LYS A O 1
ATOM 996 N N . GLU A 1 121 ? 5.656 31.062 14.344 1 94.25 121 GLU A N 1
ATOM 997 C CA . GLU A 1 121 ? 6.531 32.219 14.258 1 94.25 121 GLU A CA 1
ATOM 998 C C . GLU A 1 121 ? 6.605 32.75 12.82 1 94.25 121 GLU A C 1
ATOM 1000 O O . GLU A 1 121 ? 6.793 33.938 12.602 1 94.25 121 GLU A O 1
ATOM 1005 N N . MET A 1 122 ? 6.523 31.859 11.906 1 90.94 122 MET A N 1
ATOM 1006 C CA . MET A 1 122 ? 6.594 32.219 10.5 1 90.94 122 MET A CA 1
ATOM 1007 C C . MET A 1 122 ? 5.277 32.844 10.023 1 90.94 122 MET A C 1
ATOM 1009 O O . MET A 1 122 ? 5.258 33.625 9.078 1 90.94 122 MET A O 1
ATOM 1013 N N . LYS A 1 123 ? 4.156 32.375 10.57 1 85.75 123 LYS A N 1
ATOM 1014 C CA . LYS A 1 123 ? 2.848 32.938 10.227 1 85.75 123 LYS A CA 1
ATOM 1015 C C . LYS A 1 123 ? 2.693 34.344 10.75 1 85.75 123 LYS A C 1
ATOM 1017 O O . LYS A 1 123 ? 1.95 35.156 10.18 1 85.75 123 LYS A O 1
ATOM 1022 N N . GLY A 1 124 ? 3.549 34.938 11.461 1 68.88 124 GLY A N 1
ATOM 1023 C CA . GLY A 1 124 ? 3.395 36.25 12.078 1 68.88 124 GLY A CA 1
ATOM 1024 C C . GLY A 1 124 ? 2.348 36.25 13.18 1 68.88 124 GLY A C 1
ATOM 1025 O O . GLY A 1 124 ? 1.448 35.406 13.203 1 68.88 124 GLY A O 1
ATOM 1026 N N . MET B 1 1 ? 19.609 -3.723 0.242 1 80 1 MET B N 1
ATOM 1027 C CA . MET B 1 1 ? 18.5 -2.994 -0.351 1 80 1 MET B CA 1
ATOM 1028 C C . MET B 1 1 ? 17.734 -3.877 -1.331 1 80 1 MET B C 1
ATOM 1030 O O . MET B 1 1 ? 18.328 -4.621 -2.105 1 80 1 MET B O 1
ATOM 1034 N N . ILE B 1 2 ? 16.422 -3.875 -1.226 1 91.69 2 ILE B N 1
ATOM 1035 C CA . ILE B 1 2 ? 15.609 -4.715 -2.104 1 91.69 2 ILE B CA 1
ATOM 10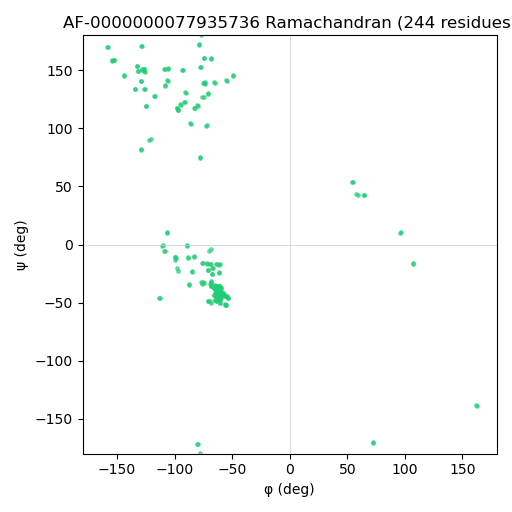36 C C . ILE B 1 2 ? 15.539 -4.094 -3.496 1 91.69 2 ILE B C 1
ATOM 1038 O O . ILE B 1 2 ? 15.328 -2.885 -3.633 1 91.69 2 ILE B O 1
ATOM 1042 N N . ARG B 1 3 ? 15.891 -4.887 -4.539 1 96.75 3 ARG B N 1
ATOM 1043 C CA . ARG B 1 3 ? 15.805 -4.484 -5.941 1 96.75 3 ARG B CA 1
ATOM 1044 C C . ARG B 1 3 ? 14.672 -5.215 -6.656 1 96.75 3 ARG B C 1
ATOM 1046 O O . ARG B 1 3 ? 14.508 -6.426 -6.492 1 96.75 3 ARG B O 1
ATOM 1053 N N . TYR B 1 4 ? 13.922 -4.488 -7.473 1 98.31 4 TYR B N 1
ATOM 1054 C CA . TYR B 1 4 ? 12.82 -5.07 -8.227 1 98.31 4 TYR B CA 1
ATOM 1055 C C . TYR B 1 4 ? 13.148 -5.152 -9.711 1 98.31 4 TYR B C 1
ATOM 1057 O O . TYR B 1 4 ? 13.898 -4.32 -10.234 1 98.31 4 TYR B O 1
ATOM 1065 N N . PHE B 1 5 ? 12.602 -6.09 -10.359 1 98.75 5 PHE B N 1
ATOM 1066 C CA . PHE B 1 5 ? 12.805 -6.227 -11.797 1 98.75 5 PHE B CA 1
ATOM 1067 C C . PHE B 1 5 ? 11.617 -6.922 -12.445 1 98.75 5 PHE B C 1
ATOM 1069 O O . PHE B 1 5 ? 10.828 -7.582 -11.766 1 98.75 5 PHE B O 1
ATOM 1076 N N . GLU B 1 6 ? 11.469 -6.734 -13.742 1 98.62 6 GLU B N 1
ATOM 1077 C CA . GLU B 1 6 ? 10.367 -7.324 -14.5 1 98.62 6 GLU B CA 1
ATOM 1078 C C . GLU B 1 6 ? 10.594 -8.82 -14.727 1 98.62 6 GLU B C 1
ATOM 1080 O O . GLU B 1 6 ? 11.719 -9.25 -14.984 1 98.62 6 GLU B O 1
ATOM 1085 N N . VAL B 1 7 ? 9.516 -9.547 -14.586 1 98.69 7 VAL B N 1
ATOM 1086 C CA . VAL B 1 7 ? 9.539 -10.984 -14.859 1 98.69 7 VAL B CA 1
ATOM 1087 C C . VAL B 1 7 ? 8.398 -11.352 -15.805 1 98.69 7 VAL B C 1
ATOM 1089 O O . VAL B 1 7 ? 7.469 -12.055 -15.414 1 98.69 7 VAL B O 1
ATOM 1092 N N . GLN B 1 8 ? 8.578 -11.172 -17.047 1 98.25 8 GLN B N 1
ATOM 1093 C CA . GLN B 1 8 ? 7.527 -11.297 -18.047 1 98.25 8 GLN B CA 1
ATOM 1094 C C . GLN B 1 8 ? 6.973 -12.719 -18.078 1 98.25 8 GLN B C 1
ATOM 1096 O O . GLN B 1 8 ? 5.758 -12.922 -18.156 1 98.25 8 GLN B O 1
ATOM 1101 N N . GLU B 1 9 ? 7.863 -13.703 -18.031 1 98.44 9 GLU B N 1
ATOM 1102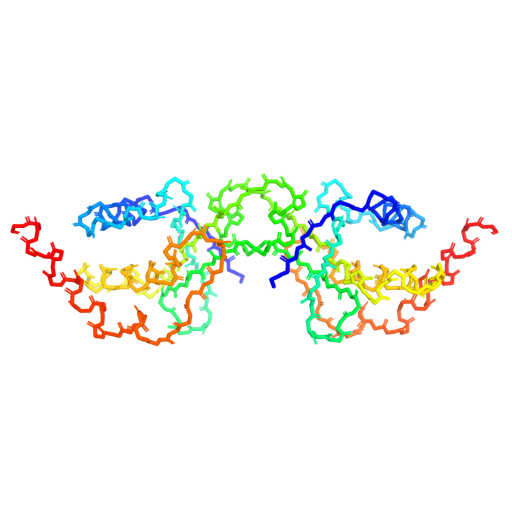 C CA . GLU B 1 9 ? 7.445 -15.102 -18.109 1 98.44 9 GLU B CA 1
ATOM 1103 C C . GLU B 1 9 ? 6.512 -15.461 -16.953 1 98.44 9 GLU B C 1
ATOM 1105 O O . GLU B 1 9 ? 5.527 -16.172 -17.141 1 98.44 9 GLU B O 1
ATOM 1110 N N . GLU B 1 10 ? 6.859 -14.945 -15.797 1 98.88 10 GLU B N 1
ATOM 1111 C CA . GLU B 1 10 ? 6.047 -15.266 -14.625 1 98.88 10 GLU B CA 1
ATOM 1112 C C . GLU B 1 10 ? 4.734 -14.492 -14.641 1 98.88 10 GLU B C 1
ATOM 1114 O O . GLU B 1 10 ? 3.717 -14.969 -14.133 1 98.88 10 GLU B O 1
ATOM 1119 N N . GLU B 1 11 ? 4.734 -13.305 -15.18 1 98.88 11 GLU B N 1
ATOM 1120 C CA . GLU B 1 11 ? 3.469 -12.594 -15.344 1 98.88 11 GLU B CA 1
ATOM 1121 C C . GLU B 1 11 ? 2.543 -13.336 -16.297 1 98.88 11 GLU B C 1
ATOM 1123 O O . GLU B 1 11 ? 1.336 -13.414 -16.062 1 98.88 11 GLU B O 1
ATOM 1128 N N . GLU B 1 12 ? 3.135 -13.859 -17.375 1 98.81 12 GLU B N 1
ATOM 1129 C CA . GLU B 1 12 ? 2.346 -14.672 -18.297 1 98.81 12 GLU B CA 1
ATOM 1130 C C . GLU B 1 12 ? 1.822 -15.93 -17.625 1 98.81 12 GLU B C 1
ATOM 1132 O O . GLU B 1 12 ? 0.709 -16.375 -17.906 1 98.81 12 GLU B O 1
ATOM 1137 N N . ARG B 1 13 ? 2.674 -16.531 -16.766 1 98.81 13 ARG B N 1
ATOM 1138 C CA . ARG B 1 13 ? 2.225 -17.672 -15.984 1 98.81 13 ARG B CA 1
ATOM 1139 C C . ARG B 1 13 ? 0.985 -17.328 -15.172 1 98.81 13 ARG B C 1
ATOM 1141 O O . ARG B 1 13 ? 0.011 -18.078 -15.156 1 98.81 13 ARG B O 1
ATOM 1148 N N . MET B 1 14 ? 0.982 -16.188 -14.539 1 98.88 14 MET B N 1
ATOM 1149 C CA . MET B 1 14 ? -0.151 -15.711 -13.75 1 98.88 14 MET B CA 1
ATOM 1150 C C . MET B 1 14 ? -1.396 -15.57 -14.617 1 98.88 14 MET B C 1
ATOM 1152 O O . MET B 1 14 ? -2.477 -16.031 -14.25 1 98.88 14 MET B O 1
ATOM 1156 N N . ARG B 1 15 ? -1.202 -14.961 -15.781 1 98.75 15 ARG B N 1
ATOM 1157 C CA . ARG B 1 15 ? -2.332 -14.75 -16.688 1 98.75 15 ARG B CA 1
ATOM 1158 C C . ARG B 1 15 ? -2.916 -16.078 -17.141 1 98.75 15 ARG B C 1
ATOM 1160 O O . ARG B 1 15 ? -4.137 -16.234 -17.219 1 98.75 15 ARG B O 1
ATOM 1167 N N . ARG B 1 16 ? -2.061 -17.016 -17.469 1 98.44 16 ARG B N 1
ATOM 1168 C CA . ARG B 1 16 ? -2.492 -18.344 -17.891 1 98.44 16 ARG B CA 1
ATOM 1169 C C . ARG B 1 16 ? -3.283 -19.047 -16.781 1 98.44 16 ARG B C 1
ATOM 1171 O O . ARG B 1 16 ? -4.328 -19.641 -17.047 1 98.44 16 ARG B O 1
ATOM 1178 N N . ILE B 1 17 ? -2.744 -18.953 -15.602 1 98.75 17 ILE B N 1
ATOM 1179 C CA . ILE B 1 17 ? -3.398 -19.594 -14.469 1 98.75 17 ILE B CA 1
ATOM 1180 C C . ILE B 1 17 ? -4.789 -19 -14.266 1 98.75 17 ILE B C 1
ATOM 1182 O O . ILE B 1 17 ? -5.766 -19.734 -14.086 1 98.75 17 ILE B O 1
ATOM 1186 N N . VAL B 1 18 ? -4.887 -17.688 -14.289 1 98.75 18 VAL B N 1
ATOM 1187 C CA . VAL B 1 18 ? -6.156 -16.984 -14.125 1 98.75 18 VAL B CA 1
ATOM 1188 C C . VAL B 1 18 ? -7.145 -17.453 -15.195 1 98.75 18 VAL B C 1
ATOM 1190 O O . VAL B 1 18 ? -8.32 -17.688 -14.898 1 98.75 18 VAL B O 1
ATOM 1193 N N . ARG B 1 19 ? -6.688 -17.609 -16.422 1 98 19 ARG B N 1
ATOM 1194 C CA . ARG B 1 19 ? -7.516 -18.031 -17.547 1 98 19 ARG B CA 1
ATOM 1195 C C . ARG B 1 19 ? -7.945 -19.484 -17.375 1 98 19 ARG B C 1
ATOM 1197 O O . ARG B 1 19 ? -9.125 -19.812 -17.5 1 98 19 ARG B O 1
ATOM 1204 N N . LEU B 1 20 ? -7.016 -20.375 -17.094 1 98.06 20 LEU B N 1
ATOM 1205 C CA . LEU B 1 20 ? -7.277 -21.797 -17.016 1 98.06 20 LEU B CA 1
ATOM 1206 C C . LEU B 1 20 ? -8.234 -22.125 -15.867 1 98.06 20 LEU B C 1
ATOM 1208 O O . LEU B 1 20 ? -9.102 -22.984 -16 1 98.06 20 LEU B O 1
ATOM 1212 N N . LEU B 1 21 ? -8.055 -21.422 -14.781 1 98.19 21 LEU B N 1
ATOM 1213 C CA . LEU B 1 21 ? -8.867 -21.703 -13.602 1 98.19 21 LEU B CA 1
ATOM 1214 C C . LEU B 1 21 ? -10.148 -20.875 -13.617 1 98.19 21 LEU B C 1
ATOM 1216 O O . LEU B 1 21 ? -10.914 -20.891 -12.648 1 98.19 21 LEU B O 1
ATOM 1220 N N . LYS B 1 22 ? -10.32 -20.062 -14.641 1 97.31 22 LYS B N 1
ATOM 1221 C CA . LYS B 1 22 ? -11.516 -19.266 -14.852 1 97.31 22 LYS B CA 1
ATOM 1222 C C . LYS B 1 22 ? -11.781 -18.344 -13.656 1 97.31 22 LYS B C 1
ATOM 1224 O O . LYS B 1 22 ? -12.898 -18.281 -13.148 1 97.31 22 LYS B O 1
ATOM 1229 N N . MET B 1 23 ? -10.711 -17.734 -13.188 1 97.81 23 MET B N 1
ATOM 1230 C CA . MET B 1 23 ? -10.844 -16.734 -12.125 1 97.81 23 MET B CA 1
ATOM 1231 C C . MET B 1 23 ? -11.336 -15.414 -12.688 1 97.81 23 MET B C 1
ATOM 1233 O O . MET B 1 23 ? -10.617 -14.406 -12.633 1 97.81 23 MET B O 1
ATOM 1237 N N . GLU B 1 24 ? -12.555 -15.273 -13.016 1 97.31 24 GLU B N 1
ATOM 1238 C CA . GLU B 1 24 ? -13.148 -14.18 -13.781 1 97.31 24 GLU B CA 1
ATOM 1239 C C . GLU B 1 24 ? -13.195 -12.891 -12.961 1 97.31 24 GLU B C 1
ATOM 1241 O O . GLU B 1 24 ? -13.281 -11.797 -13.523 1 97.31 24 GLU B O 1
ATOM 1246 N N . TYR B 1 25 ? -13.156 -13.023 -11.68 1 97.94 25 TYR B N 1
ATOM 1247 C CA . TYR B 1 25 ? -13.227 -11.852 -10.82 1 97.94 25 TYR B CA 1
ATOM 1248 C C . TYR B 1 25 ? -11.906 -11.094 -10.812 1 97.94 25 TYR B C 1
ATOM 1250 O O . TYR B 1 25 ? -11.844 -9.953 -10.344 1 97.94 25 TYR B O 1
ATOM 1258 N N . ILE B 1 26 ? -10.883 -11.75 -11.281 1 98.44 26 ILE B N 1
ATOM 1259 C CA . ILE B 1 26 ? -9.578 -11.109 -11.336 1 98.44 26 ILE B CA 1
ATOM 1260 C C . ILE B 1 26 ? -9.391 -10.422 -12.688 1 98.44 26 ILE B C 1
ATOM 1262 O O . ILE B 1 26 ? -9.516 -11.062 -13.734 1 98.44 26 ILE B O 1
ATOM 1266 N N . ASP B 1 27 ? -9.141 -9.141 -12.734 1 98.25 27 ASP B N 1
ATOM 1267 C CA . ASP B 1 27 ? -8.711 -8.414 -13.93 1 98.25 27 ASP B CA 1
ATOM 1268 C C . ASP B 1 27 ? -7.195 -8.484 -14.094 1 98.25 27 ASP B C 1
ATOM 1270 O O . ASP B 1 27 ? -6.457 -7.793 -13.391 1 98.25 27 ASP B O 1
ATOM 1274 N N . PRO B 1 28 ? -6.711 -9.305 -15.008 1 97.75 28 PRO B N 1
ATOM 1275 C CA . PRO B 1 28 ? -5.27 -9.523 -15.125 1 97.75 28 PRO B CA 1
ATOM 1276 C C . PRO B 1 28 ? -4.504 -8.242 -15.461 1 97.75 28 PRO B C 1
ATOM 1278 O O . PRO B 1 28 ? -3.291 -8.172 -15.25 1 97.75 28 PRO B O 1
ATOM 1281 N N . ARG B 1 29 ? -5.164 -7.234 -16.078 1 97.69 29 ARG B N 1
ATOM 1282 C CA . ARG B 1 29 ? -4.516 -5.969 -16.391 1 97.69 29 ARG B CA 1
ATOM 1283 C C . ARG B 1 29 ? -4.215 -5.172 -15.125 1 97.69 29 ARG B C 1
ATOM 1285 O O . ARG B 1 29 ? -3.424 -4.227 -15.148 1 97.69 29 ARG B O 1
ATOM 1292 N N . LYS B 1 30 ? -4.867 -5.535 -13.969 1 9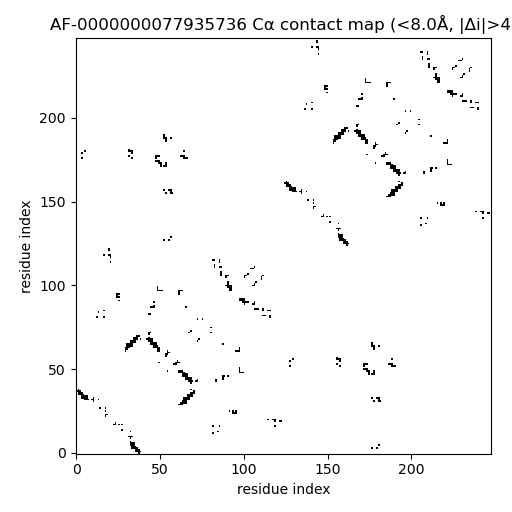8.75 30 LYS B N 1
ATOM 1293 C CA . LYS B 1 30 ? -4.738 -4.832 -12.695 1 98.75 30 LYS B CA 1
ATOM 1294 C C . LYS B 1 30 ? -3.906 -5.645 -11.703 1 98.75 30 LYS B C 1
ATOM 1296 O O . LYS B 1 30 ? -3.898 -5.352 -10.508 1 98.75 30 LYS B O 1
ATOM 1301 N N . VAL B 1 31 ? -3.281 -6.684 -12.164 1 98.94 31 VAL B N 1
ATOM 1302 C CA . VAL B 1 31 ? -2.359 -7.492 -11.375 1 98.94 31 VAL B CA 1
ATOM 1303 C C . VAL B 1 31 ? -1.009 -7.578 -12.078 1 98.94 31 VAL B C 1
ATOM 1305 O O . VAL B 1 31 ? -0.924 -8.047 -13.219 1 98.94 31 VAL B O 1
ATOM 1308 N N . ARG B 1 32 ? 0.017 -7.105 -11.445 1 98.94 32 ARG B N 1
ATOM 1309 C CA . ARG B 1 32 ? 1.373 -7.242 -11.961 1 98.94 32 ARG B CA 1
ATOM 1310 C C . ARG B 1 32 ? 2.156 -8.297 -11.188 1 98.94 32 ARG B C 1
ATOM 1312 O O . ARG B 1 32 ? 1.872 -8.547 -10.016 1 98.94 32 ARG B O 1
ATOM 1319 N N . VAL B 1 33 ? 3.088 -8.914 -11.836 1 98.94 33 VAL B N 1
ATOM 1320 C CA . VAL B 1 33 ? 4.035 -9.82 -11.188 1 98.94 33 VAL B CA 1
ATOM 1321 C C . VAL B 1 33 ? 5.453 -9.273 -11.336 1 98.94 33 VAL B C 1
ATOM 1323 O O . VAL B 1 33 ? 5.879 -8.922 -12.438 1 98.94 33 VAL B O 1
ATOM 1326 N N . VAL B 1 34 ? 6.137 -9.172 -10.227 1 98.94 34 VAL B N 1
ATOM 1327 C CA . VAL B 1 34 ? 7.488 -8.625 -10.242 1 98.94 34 VAL B CA 1
ATOM 1328 C C . VAL B 1 34 ? 8.43 -9.531 -9.453 1 98.94 34 VAL B C 1
ATOM 1330 O O . VAL B 1 34 ? 7.992 -10.25 -8.555 1 98.94 34 VAL B O 1
ATOM 1333 N N . GLY B 1 35 ? 9.672 -9.539 -9.883 1 98.88 35 GLY B N 1
ATOM 1334 C CA . GLY B 1 35 ? 10.703 -10.188 -9.094 1 98.88 35 GLY B CA 1
ATOM 1335 C C . GLY B 1 35 ? 11.414 -9.242 -8.141 1 98.88 35 GLY B C 1
ATOM 1336 O O . GLY B 1 35 ? 11.531 -8.047 -8.422 1 98.88 35 GLY B O 1
ATOM 1337 N N . SER B 1 36 ? 11.883 -9.727 -7.031 1 98.75 36 SER B N 1
ATOM 1338 C CA . SER B 1 36 ? 12.703 -8.945 -6.109 1 98.75 36 SER B CA 1
ATOM 1339 C C . SER B 1 36 ? 13.938 -9.734 -5.672 1 98.75 36 SER B C 1
ATOM 1341 O O . SER B 1 36 ? 13.938 -10.961 -5.688 1 98.75 36 SER B O 1
ATOM 1343 N N . LEU B 1 37 ? 14.977 -9.008 -5.312 1 98.31 37 LEU B N 1
ATOM 1344 C CA . LEU B 1 37 ? 16.219 -9.555 -4.758 1 98.31 37 LEU B CA 1
ATOM 1345 C C . LEU B 1 37 ? 16.578 -8.844 -3.459 1 98.31 37 LEU B C 1
ATOM 1347 O O . LEU B 1 37 ? 16.297 -7.656 -3.295 1 98.31 37 LEU B O 1
ATOM 1351 N N . GLY B 1 38 ? 17.266 -9.594 -2.602 1 97.12 38 GLY B N 1
ATOM 1352 C CA . GLY B 1 38 ? 17.812 -8.969 -1.4 1 97.12 38 GLY B CA 1
ATOM 1353 C C . GLY B 1 38 ? 16.906 -9.148 -0.188 1 97.12 38 GLY B C 1
ATOM 1354 O O . GLY B 1 38 ? 17.109 -8.5 0.84 1 97.12 38 GLY B O 1
ATOM 1355 N N . SER B 1 39 ? 15.898 -9.945 -0.229 1 94.5 39 SER B N 1
ATOM 1356 C CA . SER B 1 39 ? 15.008 -10.195 0.899 1 94.5 39 SER B CA 1
ATOM 1357 C C . SER B 1 39 ? 15.68 -11.062 1.954 1 94.5 39 SER B C 1
ATOM 1359 O O . SER B 1 39 ? 16.391 -12.016 1.621 1 94.5 39 SER B O 1
ATOM 1361 N N . LYS B 1 40 ? 15.484 -10.719 3.17 1 93.81 40 LYS B N 1
ATOM 1362 C CA . LYS B 1 40 ? 16.062 -11.492 4.266 1 93.81 40 LYS B CA 1
ATOM 1363 C C . LYS B 1 40 ? 15.031 -12.445 4.867 1 93.81 40 LYS B C 1
ATOM 1365 O O . LYS B 1 40 ? 15.391 -13.344 5.629 1 93.81 40 LYS B O 1
ATOM 1370 N N . GLY B 1 41 ? 13.82 -12.352 4.582 1 94.44 41 GLY B N 1
ATOM 1371 C CA . GLY B 1 41 ? 12.766 -13.195 5.129 1 94.44 41 GLY B CA 1
ATOM 1372 C C . GLY B 1 41 ? 12.664 -14.547 4.445 1 94.44 41 GLY B C 1
ATOM 1373 O O . GLY B 1 41 ? 13.531 -14.906 3.643 1 94.44 41 GLY B O 1
ATOM 1374 N N . ARG B 1 42 ? 11.664 -15.312 4.727 1 96.69 42 ARG B N 1
ATOM 1375 C CA . ARG B 1 42 ? 11.547 -16.688 4.242 1 96.69 42 ARG B CA 1
ATOM 1376 C C . ARG B 1 42 ? 10.453 -16.797 3.186 1 96.69 42 ARG B C 1
ATOM 1378 O O . ARG B 1 42 ? 10.312 -17.844 2.543 1 96.69 42 ARG B O 1
ATOM 1385 N N . ALA B 1 43 ? 9.773 -15.773 2.988 1 97.94 43 ALA B N 1
ATOM 1386 C CA . ALA B 1 43 ? 8.664 -15.828 2.039 1 97.94 43 ALA B CA 1
ATOM 1387 C C . ALA B 1 43 ? 9.172 -16.094 0.624 1 97.94 43 ALA B C 1
ATOM 1389 O O . ALA B 1 43 ? 10.203 -15.555 0.211 1 97.94 43 ALA B O 1
ATOM 1390 N N . ILE B 1 44 ? 8.461 -16.922 -0.086 1 98.75 44 ILE B N 1
ATOM 1391 C CA . ILE B 1 44 ? 8.781 -17.234 -1.473 1 98.75 44 ILE B CA 1
ATOM 1392 C C . ILE B 1 44 ? 8.125 -16.219 -2.4 1 98.75 44 ILE B C 1
ATOM 1394 O O . ILE B 1 44 ? 8.68 -15.875 -3.449 1 98.75 44 ILE B O 1
ATOM 1398 N N . ALA B 1 45 ? 6.973 -15.766 -2.014 1 98.88 45 ALA B N 1
ATOM 1399 C CA . ALA B 1 45 ? 6.195 -14.766 -2.742 1 98.88 45 ALA B CA 1
ATOM 1400 C C . ALA B 1 45 ? 5.27 -14 -1.803 1 98.88 45 ALA B C 1
ATOM 1402 O O . ALA B 1 45 ? 5.027 -14.43 -0.673 1 98.88 45 ALA B O 1
ATOM 1403 N N . ARG B 1 46 ? 4.887 -12.852 -2.217 1 98.75 46 ARG B N 1
ATOM 1404 C CA . ARG B 1 46 ? 3.959 -12.023 -1.462 1 98.75 46 ARG B CA 1
ATOM 1405 C C . ARG B 1 46 ? 3.023 -11.258 -2.395 1 98.75 46 ARG B C 1
ATOM 1407 O O . ARG B 1 46 ? 3.441 -10.789 -3.453 1 98.75 46 ARG B O 1
ATOM 1414 N N . ILE B 1 47 ? 1.846 -11.094 -1.971 1 98.88 47 ILE B N 1
ATOM 1415 C CA . ILE B 1 47 ? 0.92 -10.242 -2.711 1 98.88 47 ILE B CA 1
ATOM 1416 C C . ILE B 1 47 ? 0.735 -8.914 -1.974 1 98.88 47 ILE B C 1
ATOM 1418 O O . ILE B 1 47 ? 0.664 -8.891 -0.742 1 98.88 47 ILE B O 1
ATOM 1422 N N . TRP B 1 48 ? 0.669 -7.859 -2.771 1 98.81 48 TRP B N 1
ATOM 1423 C CA . TRP B 1 48 ? 0.483 -6.5 -2.271 1 98.81 48 TRP B CA 1
ATOM 1424 C C . TRP B 1 48 ? -0.715 -5.832 -2.939 1 98.81 48 TRP B C 1
ATOM 1426 O O . TRP B 1 48 ? -1.019 -6.109 -4.105 1 98.81 48 TRP B O 1
ATOM 1436 N N . SER B 1 49 ? -1.342 -4.988 -2.238 1 98.56 49 SER B N 1
ATOM 1437 C CA . SER B 1 49 ? -2.342 -4.078 -2.783 1 98.56 49 SER B CA 1
ATOM 1438 C C . SER B 1 49 ? -2.051 -2.635 -2.385 1 98.56 49 SER B C 1
ATOM 1440 O O . SER B 1 49 ? -1.134 -2.375 -1.604 1 98.56 49 SER B O 1
ATOM 1442 N N . VAL B 1 50 ? -2.764 -1.737 -2.967 1 98.5 50 VAL B N 1
ATOM 1443 C CA . VAL B 1 50 ? -2.627 -0.323 -2.637 1 98.5 50 VAL B CA 1
ATOM 1444 C C . VAL B 1 50 ? -3.602 0.044 -1.521 1 98.5 50 VAL B C 1
ATOM 1446 O O . VAL B 1 50 ? -4.789 -0.29 -1.59 1 98.5 50 VAL B O 1
ATOM 1449 N N . PRO B 1 51 ? -3.094 0.758 -0.435 1 97.94 51 PRO B N 1
ATOM 1450 C CA . PRO B 1 51 ? -4.039 1.219 0.584 1 97.94 51 PRO B CA 1
ATOM 1451 C C . PRO B 1 51 ? -5.172 2.064 0 1 97.94 51 PRO B C 1
ATOM 1453 O O . PRO B 1 51 ? -4.938 2.875 -0.9 1 97.94 51 PRO B O 1
ATOM 1456 N N . ARG B 1 52 ? -6.332 1.896 0.496 1 97.19 52 ARG B N 1
ATOM 1457 C CA . ARG B 1 52 ? -7.52 2.541 -0.051 1 97.19 52 ARG B CA 1
ATOM 1458 C C . ARG B 1 52 ? -7.383 4.059 -0.014 1 97.19 52 ARG B C 1
ATOM 1460 O O . ARG B 1 52 ? -7.863 4.754 -0.913 1 97.19 52 ARG B O 1
ATOM 1467 N N . ALA B 1 53 ? -6.785 4.559 1.036 1 98.31 53 ALA B N 1
ATOM 1468 C CA . ALA B 1 53 ? -6.594 6 1.142 1 98.31 53 ALA B CA 1
ATOM 1469 C C . ALA B 1 53 ? -5.781 6.535 -0.036 1 98.31 53 ALA B C 1
ATOM 1471 O O . ALA B 1 53 ? -6.098 7.59 -0.587 1 98.31 53 ALA B O 1
ATOM 1472 N N . VAL B 1 54 ? -4.75 5.809 -0.438 1 98.75 54 VAL B N 1
ATOM 1473 C CA . VAL B 1 54 ? -3.912 6.219 -1.559 1 98.75 54 VAL B CA 1
ATOM 1474 C C . VAL B 1 54 ? -4.684 6.066 -2.867 1 98.75 54 VAL B C 1
ATOM 1476 O O . VAL B 1 54 ? -4.688 6.973 -3.703 1 98.75 54 VAL B O 1
ATOM 1479 N N . SER B 1 55 ? -5.289 4.902 -3.01 1 98.62 55 SER B N 1
ATOM 1480 C CA . SER B 1 55 ? -6.086 4.652 -4.211 1 98.62 55 SER B CA 1
ATOM 1481 C C . SER B 1 55 ? -7.125 5.75 -4.418 1 98.62 55 SER B C 1
ATOM 1483 O O . SER B 1 55 ? -7.277 6.262 -5.527 1 98.62 55 SER B O 1
ATOM 1485 N N . PHE B 1 56 ? -7.836 6.133 -3.404 1 98.5 56 PHE B N 1
ATOM 1486 C CA . PHE B 1 56 ? -8.844 7.184 -3.471 1 98.5 56 PHE B CA 1
ATOM 1487 C C . PHE B 1 56 ? -8.203 8.531 -3.795 1 98.5 56 PHE B C 1
ATOM 1489 O O . PHE B 1 56 ? -8.656 9.234 -4.695 1 98.5 56 PHE B O 1
ATOM 1496 N N . GLY B 1 57 ? -7.16 8.82 -3.098 1 98.69 57 GLY B N 1
ATOM 1497 C CA . GLY B 1 57 ? -6.516 10.117 -3.24 1 98.69 57 GLY B CA 1
ATOM 1498 C C . GLY B 1 57 ? -5.996 10.367 -4.645 1 98.69 57 GLY B C 1
ATOM 1499 O O . GLY B 1 57 ? -6.051 11.5 -5.137 1 98.69 57 GLY B O 1
ATOM 1500 N N . PHE B 1 58 ? -5.508 9.359 -5.297 1 98.69 58 PHE B N 1
ATOM 1501 C CA . PHE B 1 58 ? -4.867 9.539 -6.594 1 98.69 58 PHE B CA 1
ATOM 1502 C C . PHE B 1 58 ? -5.723 8.953 -7.707 1 98.69 58 PHE B C 1
ATOM 1504 O O . PHE B 1 58 ? -5.355 9.031 -8.883 1 98.69 58 PHE B O 1
ATOM 1511 N N . GLY B 1 59 ? -6.844 8.391 -7.328 1 98.12 59 GLY B N 1
ATOM 1512 C CA . GLY B 1 59 ? -7.719 7.801 -8.328 1 98.12 59 GLY B CA 1
ATOM 1513 C C . GLY B 1 59 ? -7.094 6.621 -9.047 1 98.12 59 GLY B C 1
ATOM 1514 O O . GLY B 1 59 ? -7.203 6.5 -10.266 1 98.12 59 GLY B O 1
ATOM 1515 N N . LEU B 1 60 ? -6.418 5.727 -8.352 1 98.06 60 LEU B N 1
ATOM 1516 C CA . LEU B 1 60 ? -5.652 4.645 -8.961 1 98.06 60 LEU B CA 1
ATOM 1517 C C . LEU B 1 60 ? -6.547 3.443 -9.258 1 98.06 60 LEU B C 1
ATOM 1519 O O . LEU B 1 60 ? -6.211 2.604 -10.094 1 98.06 60 LEU B O 1
ATOM 1523 N N . GLY B 1 61 ? -7.684 3.342 -8.539 1 97.31 61 GLY B N 1
ATOM 1524 C CA . GLY B 1 61 ? -8.461 2.111 -8.586 1 97.31 61 GLY B CA 1
ATOM 1525 C C . GLY B 1 61 ? -7.797 0.963 -7.848 1 97.31 61 GLY B C 1
ATOM 1526 O O . GLY B 1 61 ? -6.891 1.178 -7.039 1 97.31 61 GLY B O 1
ATOM 1527 N N . THR B 1 62 ? -8.352 -0.275 -8.023 1 98.25 62 THR B N 1
ATOM 1528 C CA . THR B 1 62 ? -7.836 -1.467 -7.359 1 98.25 62 THR B CA 1
ATOM 1529 C C . THR B 1 62 ? -6.656 -2.051 -8.133 1 98.25 62 THR B C 1
ATOM 1531 O O . THR B 1 62 ? -6.793 -2.424 -9.297 1 98.25 62 THR B O 1
ATOM 1534 N N . LEU B 1 63 ? -5.48 -2.076 -7.477 1 98.81 63 LEU B N 1
ATOM 1535 C CA . LEU B 1 63 ? -4.266 -2.621 -8.078 1 98.81 63 LEU B CA 1
ATOM 1536 C C . LEU B 1 63 ? -3.604 -3.631 -7.148 1 98.81 63 LEU B C 1
ATOM 1538 O O . LEU B 1 63 ? -3.549 -3.418 -5.934 1 98.81 63 LEU B O 1
ATOM 1542 N N . TYR B 1 64 ? -3.08 -4.723 -7.738 1 98.88 64 TYR B N 1
ATOM 1543 C CA . TYR B 1 64 ? -2.312 -5.723 -7.008 1 98.88 64 TYR B CA 1
ATOM 1544 C C . TYR B 1 64 ? -0.96 -5.965 -7.668 1 98.88 64 TYR B C 1
ATOM 1546 O O . TYR B 1 64 ? -0.817 -5.805 -8.883 1 98.88 64 TYR B O 1
ATOM 1554 N N . ALA B 1 65 ? -0.041 -6.328 -6.852 1 98.94 65 ALA B N 1
ATOM 15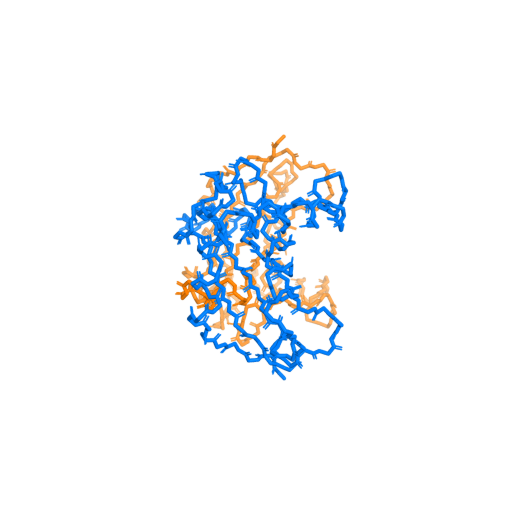55 C CA . ALA B 1 65 ? 1.224 -6.855 -7.363 1 98.94 65 ALA B CA 1
ATOM 1556 C C . ALA B 1 65 ? 1.635 -8.117 -6.613 1 98.94 65 ALA B C 1
ATOM 1558 O O . ALA B 1 65 ? 1.506 -8.195 -5.391 1 98.94 65 ALA B O 1
ATOM 1559 N N . ILE B 1 66 ? 2.02 -9.055 -7.348 1 98.94 66 ILE B N 1
ATOM 1560 C CA . ILE B 1 66 ? 2.639 -10.25 -6.785 1 98.94 66 ILE B CA 1
ATOM 1561 C C . ILE B 1 66 ? 4.16 -10.141 -6.883 1 98.94 66 ILE B C 1
ATOM 1563 O O . ILE B 1 66 ? 4.707 -9.992 -7.977 1 98.94 66 ILE B O 1
ATOM 1567 N N . GLU B 1 67 ? 4.762 -10.133 -5.758 1 98.94 67 GLU B N 1
ATOM 1568 C CA . GLU B 1 67 ? 6.219 -10.094 -5.652 1 98.94 67 GLU B CA 1
ATOM 1569 C C . GLU B 1 67 ? 6.801 -11.492 -5.504 1 98.94 67 GLU B C 1
ATOM 1571 O O . GLU B 1 67 ? 6.465 -12.219 -4.562 1 98.94 67 GLU B O 1
ATOM 1576 N N . LEU B 1 68 ? 7.625 -11.844 -6.418 1 98.94 68 LEU B N 1
ATOM 1577 C CA . LEU B 1 68 ? 8.359 -13.102 -6.34 1 98.94 68 LEU B CA 1
ATOM 1578 C C . LEU B 1 68 ? 9.758 -12.883 -5.781 1 98.94 68 LEU B C 1
ATOM 1580 O O . LEU B 1 68 ? 10.57 -12.164 -6.379 1 98.94 68 LEU B O 1
ATOM 1584 N N . VAL B 1 69 ? 9.984 -13.484 -4.582 1 98.81 69 VAL B N 1
ATOM 1585 C CA . VAL B 1 69 ? 11.328 -13.414 -4.016 1 98.81 69 VAL B CA 1
ATOM 1586 C C . VAL B 1 69 ? 12.273 -14.312 -4.812 1 98.81 69 VAL B C 1
ATOM 1588 O O . VAL B 1 69 ? 12.359 -15.516 -4.562 1 98.81 69 VAL B O 1
ATOM 1591 N N . TRP B 1 70 ? 12.992 -13.648 -5.582 1 98.44 70 TRP B N 1
ATOM 1592 C CA . TRP B 1 70 ? 13.609 -14.336 -6.707 1 98.44 70 TRP B CA 1
ATOM 1593 C C . TRP B 1 70 ? 14.625 -15.359 -6.227 1 98.44 70 TRP B C 1
ATOM 1595 O O . TRP B 1 70 ? 14.758 -16.438 -6.816 1 98.44 70 TRP B O 1
ATOM 1605 N N . GLU B 1 71 ? 15.375 -15.07 -5.18 1 97.69 71 GLU B N 1
ATOM 1606 C CA . GLU B 1 71 ? 16.406 -15.969 -4.672 1 97.69 71 GLU B CA 1
ATOM 1607 C C . GLU B 1 71 ? 15.812 -17.297 -4.23 1 97.69 71 GLU B C 1
ATOM 1609 O O . GLU B 1 71 ? 16.516 -18.312 -4.172 1 97.69 71 GLU B O 1
ATOM 1614 N N . ARG B 1 72 ? 14.547 -17.359 -4.035 1 98.62 72 ARG B N 1
ATOM 1615 C CA . ARG B 1 72 ? 13.859 -18.562 -3.605 1 98.62 72 ARG B CA 1
ATOM 1616 C C . ARG B 1 72 ? 12.93 -19.094 -4.699 1 98.62 72 ARG B C 1
ATOM 1618 O O . ARG B 1 72 ? 12.961 -20.281 -5.027 1 98.62 72 ARG B O 1
ATOM 1625 N N . TYR B 1 73 ? 12.188 -18.25 -5.277 1 98.88 73 TYR B N 1
ATOM 1626 C CA . TYR B 1 73 ? 11.195 -18.609 -6.281 1 98.88 73 TYR B CA 1
ATOM 1627 C C . TYR B 1 73 ? 11.859 -19.25 -7.5 1 98.88 73 TYR B C 1
ATOM 1629 O O . TYR B 1 73 ? 11.344 -20.219 -8.055 1 98.88 73 TYR B O 1
ATOM 1637 N N . SER B 1 74 ? 12.961 -18.641 -7.887 1 98.31 74 SER B N 1
ATOM 1638 C CA . SER B 1 74 ? 13.602 -19.062 -9.133 1 98.31 74 SER B CA 1
ATOM 1639 C C . SER B 1 74 ? 14.094 -20.5 -9.031 1 98.31 74 SER B C 1
ATOM 1641 O O . SER B 1 74 ? 14.328 -21.156 -10.055 1 98.31 74 SER B O 1
ATOM 1643 N N . LEU B 1 75 ? 14.219 -21.062 -7.836 1 98.31 75 LEU B N 1
ATOM 1644 C CA . LEU B 1 75 ? 14.766 -22.391 -7.613 1 98.31 75 LEU B CA 1
ATOM 1645 C C . LEU B 1 75 ? 13.672 -23.453 -7.688 1 98.31 75 LEU B C 1
ATOM 1647 O O . LEU B 1 75 ? 13.961 -24.641 -7.711 1 98.31 75 LEU B O 1
ATOM 1651 N N . LEU B 1 76 ? 12.516 -23.078 -7.715 1 98.75 76 LEU B N 1
ATOM 1652 C CA . LEU B 1 76 ? 11.383 -24 -7.695 1 98.75 76 LEU B CA 1
ATOM 1653 C C . LEU B 1 76 ? 11.172 -24.625 -9.07 1 98.75 76 LEU B C 1
ATOM 1655 O O . LEU B 1 76 ? 11.531 -24.047 -10.094 1 98.75 76 LEU B O 1
ATOM 1659 N N . ASN B 1 77 ? 10.625 -25.781 -9.039 1 98.44 77 ASN B N 1
ATOM 1660 C CA . ASN B 1 77 ? 10.188 -26.359 -10.297 1 98.44 77 ASN B CA 1
ATOM 1661 C C . ASN B 1 77 ? 8.852 -25.766 -10.758 1 98.44 77 ASN B C 1
ATOM 1663 O O . ASN B 1 77 ? 8.18 -25.078 -9.984 1 98.44 77 ASN B O 1
ATOM 1667 N N . ASP B 1 78 ? 8.438 -26.062 -11.914 1 98.25 78 ASP B N 1
ATOM 1668 C CA . ASP B 1 78 ? 7.285 -25.438 -12.547 1 98.25 78 ASP B CA 1
ATOM 1669 C C . ASP B 1 78 ? 6 -25.734 -11.781 1 98.25 78 ASP B C 1
ATOM 1671 O O . ASP B 1 78 ? 5.16 -24.844 -11.602 1 98.25 78 ASP B O 1
ATOM 1675 N N . ASP B 1 79 ? 5.859 -26.922 -11.352 1 98.56 79 ASP B N 1
ATOM 1676 C CA . ASP B 1 79 ? 4.66 -27.281 -10.602 1 98.56 79 ASP B CA 1
ATOM 1677 C C . ASP B 1 79 ? 4.551 -26.469 -9.312 1 98.56 79 ASP B C 1
ATOM 1679 O O . ASP B 1 79 ? 3.477 -25.953 -8.992 1 98.56 79 ASP B O 1
ATOM 1683 N N . THR B 1 80 ? 5.629 -26.344 -8.617 1 98.75 80 THR B N 1
ATOM 1684 C CA . THR B 1 80 ? 5.629 -25.594 -7.367 1 98.75 80 THR B CA 1
ATOM 1685 C C . THR B 1 80 ? 5.414 -24.109 -7.633 1 98.75 80 THR B C 1
ATOM 1687 O O . THR B 1 80 ? 4.738 -23.422 -6.863 1 98.75 80 THR B O 1
ATOM 1690 N N . LYS B 1 81 ? 5.957 -23.594 -8.75 1 98.88 81 LYS B N 1
ATOM 1691 C CA . LYS B 1 81 ? 5.719 -22.219 -9.141 1 98.88 81 LYS B CA 1
ATOM 1692 C C . LYS B 1 81 ? 4.234 -21.969 -9.391 1 98.88 81 LYS B C 1
ATOM 1694 O O . LYS B 1 81 ? 3.693 -20.938 -8.977 1 98.88 81 LYS B O 1
ATOM 1699 N N . ASP B 1 82 ? 3.615 -22.938 -10.023 1 98.81 82 ASP B N 1
ATOM 1700 C CA . ASP B 1 82 ? 2.18 -22.828 -10.258 1 98.81 82 ASP B CA 1
ATOM 1701 C C . ASP B 1 82 ? 1.417 -22.734 -8.938 1 98.81 82 ASP B C 1
ATOM 170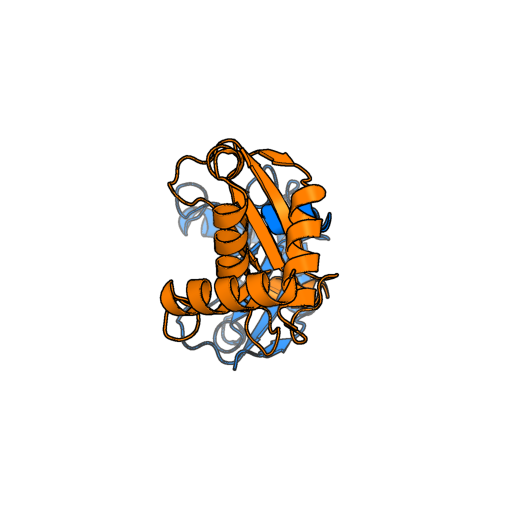3 O O . ASP B 1 82 ? 0.524 -21.906 -8.781 1 98.81 82 ASP B O 1
ATOM 1707 N N . LYS B 1 83 ? 1.802 -23.562 -8.039 1 98.88 83 LYS B N 1
ATOM 1708 C CA . LYS B 1 83 ? 1.121 -23.609 -6.75 1 98.88 83 LYS B CA 1
ATOM 1709 C C . LYS B 1 83 ? 1.33 -22.312 -5.973 1 98.88 83 LYS B C 1
ATOM 1711 O O . LYS B 1 83 ? 0.395 -21.781 -5.359 1 98.88 83 LYS B O 1
ATOM 1716 N N . VAL B 1 84 ? 2.537 -21.812 -5.977 1 98.94 84 VAL B N 1
ATOM 1717 C CA . VAL B 1 84 ? 2.85 -20.547 -5.309 1 98.94 84 VAL B CA 1
ATOM 1718 C C . VAL B 1 84 ? 2.012 -19.422 -5.906 1 98.94 84 VAL B C 1
ATOM 1720 O O . VAL B 1 84 ? 1.427 -18.625 -5.176 1 98.94 84 VAL B O 1
ATOM 1723 N N . MET B 1 85 ? 1.918 -19.375 -7.195 1 98.88 85 MET B N 1
ATOM 1724 C CA . MET B 1 85 ? 1.146 -18.344 -7.887 1 98.88 85 MET B CA 1
ATOM 1725 C C . MET B 1 85 ? -0.335 -18.453 -7.535 1 98.88 85 MET B C 1
ATOM 1727 O O . MET B 1 85 ? -0.975 -17.438 -7.227 1 98.88 85 MET B O 1
ATOM 1731 N N . ILE B 1 86 ? -0.835 -19.672 -7.559 1 98.94 86 ILE B N 1
ATOM 1732 C CA . ILE B 1 86 ? -2.23 -19.906 -7.203 1 98.94 86 ILE B CA 1
ATOM 1733 C C . ILE B 1 86 ? -2.494 -19.406 -5.785 1 98.94 86 ILE B C 1
ATOM 1735 O O . ILE B 1 86 ? -3.49 -18.719 -5.535 1 98.94 86 ILE B O 1
ATOM 1739 N N . HIS B 1 87 ? -1.608 -19.703 -4.93 1 98.94 87 HIS B N 1
ATOM 1740 C CA . HIS B 1 87 ? -1.726 -19.281 -3.539 1 98.94 87 HIS B CA 1
ATOM 1741 C C . HIS B 1 87 ? -1.869 -17.766 -3.436 1 98.94 87 HIS B C 1
ATOM 1743 O O . HIS B 1 87 ? -2.797 -17.266 -2.791 1 98.94 87 HIS B O 1
ATOM 1749 N N . GLU B 1 88 ? -0.932 -17 -4.094 1 98.88 88 GLU B N 1
ATOM 1750 C CA . GLU B 1 88 ? -0.966 -15.547 -4.043 1 98.88 88 GLU B CA 1
ATOM 1751 C C . GLU B 1 88 ? -2.254 -15 -4.652 1 98.88 88 GLU B C 1
ATOM 1753 O O . GLU B 1 88 ? -2.854 -14.062 -4.121 1 98.88 88 GLU B O 1
ATOM 1758 N N . LEU B 1 89 ? -2.732 -15.617 -5.66 1 98.88 89 LEU B N 1
ATOM 1759 C CA . LEU B 1 89 ? -3.943 -15.172 -6.34 1 98.88 89 LEU B CA 1
ATOM 1760 C C . LEU B 1 89 ? -5.168 -15.367 -5.453 1 98.88 89 LEU B C 1
ATOM 1762 O O . LEU B 1 89 ? -6.117 -14.578 -5.516 1 98.88 89 LEU B O 1
ATOM 1766 N N . LEU B 1 90 ? -5.113 -16.391 -4.609 1 98.75 90 LEU B N 1
ATOM 1767 C CA . LEU B 1 90 ? -6.242 -16.703 -3.742 1 98.75 90 LEU B CA 1
ATOM 1768 C C . LEU B 1 90 ? -6.441 -15.602 -2.701 1 98.75 90 LEU B C 1
ATOM 1770 O O . LEU B 1 90 ? -7.52 -15.477 -2.121 1 98.75 90 LEU B O 1
ATOM 1774 N N . HIS B 1 91 ? -5.441 -14.828 -2.453 1 98.81 91 HIS B N 1
ATOM 1775 C CA . HIS B 1 91 ? -5.555 -13.719 -1.507 1 98.81 91 HIS B CA 1
ATOM 1776 C C . HIS B 1 91 ? -6.402 -12.594 -2.08 1 98.81 91 HIS B C 1
ATOM 1778 O O . HIS B 1 91 ? -6.848 -11.711 -1.343 1 98.81 91 HIS B O 1
ATOM 1784 N N . ILE B 1 92 ? -6.629 -12.562 -3.365 1 98.75 92 ILE B N 1
ATOM 1785 C CA . ILE B 1 92 ? -7.469 -11.547 -3.988 1 98.75 92 ILE B CA 1
ATOM 1786 C C . ILE B 1 92 ? -8.938 -11.898 -3.797 1 98.75 92 ILE B C 1
ATOM 1788 O O . ILE B 1 92 ? -9.391 -12.961 -4.238 1 98.75 92 ILE B O 1
ATOM 1792 N N . PRO B 1 93 ? -9.625 -11.055 -3.16 1 97.69 93 PRO B N 1
ATOM 1793 C CA . PRO B 1 93 ? -11.039 -11.367 -2.916 1 97.69 93 PRO B CA 1
ATOM 1794 C C . PRO B 1 93 ? -11.875 -11.359 -4.195 1 97.69 93 PRO B C 1
ATOM 1796 O O . PRO B 1 93 ? -11.516 -10.695 -5.168 1 97.69 93 PRO B O 1
ATOM 1799 N N . SER B 1 94 ? -13.016 -12.008 -4.129 1 97.12 94 SER B N 1
ATOM 1800 C CA . SER B 1 94 ? -13.875 -12.164 -5.297 1 97.12 94 SER B CA 1
ATOM 1801 C C . SER B 1 94 ? -14.461 -10.82 -5.73 1 97.12 94 SER B C 1
ATOM 1803 O O . SER B 1 94 ? -14.797 -10.641 -6.902 1 97.12 94 SER B O 1
ATOM 1805 N N . LYS B 1 95 ? -14.578 -9.914 -4.871 1 96.44 95 LYS B N 1
ATOM 1806 C CA . LYS B 1 95 ? -15.125 -8.602 -5.191 1 96.44 95 LYS B CA 1
ATOM 1807 C C . LYS B 1 95 ? -14.062 -7.688 -5.789 1 96.44 95 LYS B C 1
ATOM 1809 O O . LYS B 1 95 ? -14.375 -6.602 -6.281 1 96.44 95 LYS B O 1
ATOM 1814 N N . PHE B 1 96 ? -12.836 -8.117 -5.734 1 97.12 96 PHE B N 1
ATOM 1815 C CA . PHE B 1 96 ? -11.719 -7.344 -6.27 1 97.12 96 PHE B CA 1
ATOM 1816 C C . PHE B 1 96 ? -11.703 -5.941 -5.676 1 97.12 96 PHE B C 1
ATOM 1818 O O . PHE B 1 96 ? -11.625 -4.953 -6.41 1 97.12 96 PHE B O 1
ATOM 1825 N N . SER B 1 97 ? -11.703 -5.785 -4.32 1 93.75 97 SER B N 1
ATOM 1826 C CA . SER B 1 97 ? -11.977 -4.539 -3.611 1 93.75 97 SER B CA 1
ATOM 1827 C C . SER B 1 97 ? -10.68 -3.855 -3.178 1 93.75 97 SER B C 1
ATOM 1829 O O . SER B 1 97 ? -10.703 -2.725 -2.688 1 93.75 97 SER B O 1
ATOM 1831 N N . GLY B 1 98 ? -9.672 -4.508 -3.283 1 95.19 98 GLY B N 1
ATOM 1832 C CA . GLY B 1 98 ? -8.398 -3.928 -2.873 1 95.19 98 GLY B CA 1
ATOM 1833 C C . GLY B 1 98 ? -7.867 -4.516 -1.579 1 95.19 98 GLY B C 1
ATOM 1834 O O . GLY B 1 98 ? -6.707 -4.293 -1.223 1 95.19 98 GLY B O 1
ATOM 1835 N N . GLY B 1 99 ? -8.688 -5.184 -0.8 1 96 99 GLY B N 1
ATOM 1836 C CA . GLY B 1 99 ? -8.211 -5.91 0.367 1 96 99 GLY B CA 1
ATOM 1837 C C . GLY B 1 99 ? -7.547 -7.227 0.02 1 96 99 GLY B C 1
ATOM 1838 O O . GLY B 1 99 ? -7.336 -7.531 -1.155 1 96 99 GLY B O 1
ATOM 1839 N N . LEU B 1 100 ? -7.082 -7.949 1.058 1 98.06 100 LEU B N 1
ATOM 1840 C CA . LEU B 1 100 ? -6.492 -9.273 0.907 1 98.06 100 LEU B CA 1
ATOM 1841 C C . LEU B 1 100 ? -7.184 -10.281 1.819 1 98.06 100 LEU B C 1
ATOM 1843 O O . LEU B 1 100 ? -7.422 -10 2.996 1 98.06 100 LEU B O 1
ATOM 1847 N N . ARG B 1 101 ? -7.484 -11.383 1.261 1 97.75 101 ARG B N 1
ATOM 1848 C CA . ARG B 1 101 ? -8.008 -12.477 2.074 1 97.75 101 ARG B CA 1
ATOM 1849 C C . ARG B 1 101 ? -6.922 -13.07 2.965 1 97.75 101 ARG B C 1
ATOM 1851 O O . ARG B 1 101 ? -5.824 -13.375 2.494 1 97.75 101 ARG B O 1
ATOM 1858 N N . PRO B 1 102 ? -7.336 -13.164 4.273 1 97.75 102 PRO B N 1
ATOM 1859 C CA . PRO B 1 102 ? -6.375 -13.867 5.125 1 97.75 102 PRO B CA 1
ATOM 1860 C C . PRO B 1 102 ? -6.371 -15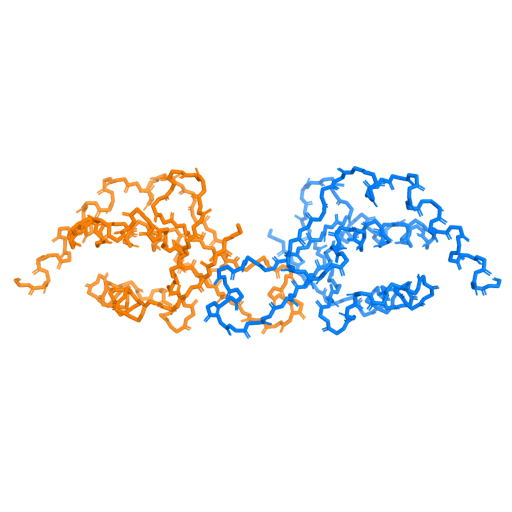.375 4.898 1 97.75 102 PRO B C 1
ATOM 1862 O O . PRO B 1 102 ? -7.281 -15.906 4.254 1 97.75 102 PRO B O 1
ATOM 1865 N N . HIS B 1 103 ? -5.355 -16 5.281 1 98.44 103 HIS B N 1
ATOM 1866 C CA . HIS B 1 103 ? -5.383 -17.469 5.289 1 98.44 103 HIS B CA 1
ATOM 1867 C C . HIS B 1 103 ? -6.637 -17.984 5.98 1 98.44 103 HIS B C 1
ATOM 1869 O O . HIS B 1 103 ? -7.102 -17.406 6.961 1 98.44 103 HIS B O 1
ATOM 1875 N N . GLY B 1 104 ? -7.098 -19.016 5.531 1 97.56 104 GLY B N 1
ATOM 1876 C CA . GLY B 1 104 ? -8.32 -19.609 6.051 1 97.56 104 GLY B CA 1
ATOM 1877 C C . GLY B 1 104 ? -8.945 -20.609 5.102 1 97.56 104 GLY B C 1
ATOM 1878 O O . GLY B 1 104 ? -8.242 -21.422 4.492 1 97.56 104 GLY B O 1
ATOM 1879 N N . LYS B 1 105 ? -10.219 -20.531 5.02 1 96.44 105 LYS B N 1
ATOM 1880 C CA . LYS B 1 105 ? -10.969 -21.5 4.23 1 96.44 105 LYS B CA 1
ATOM 1881 C C . LYS B 1 105 ? -10.625 -21.391 2.748 1 96.44 105 LYS B C 1
ATOM 1883 O O . LYS B 1 105 ? -10.523 -22.406 2.055 1 96.44 105 LYS B O 1
ATOM 1888 N N . LYS B 1 106 ? -10.391 -20.156 2.326 1 97.56 106 LYS B N 1
ATOM 1889 C CA . LYS B 1 106 ? -10.203 -19.938 0.894 1 97.56 106 LYS B CA 1
ATOM 1890 C C . LYS B 1 106 ? -8.727 -19.906 0.528 1 97.56 106 LYS B C 1
ATOM 1892 O O . LYS B 1 106 ? -8.359 -20.078 -0.637 1 97.56 106 LYS B O 1
ATOM 1897 N N . VAL B 1 107 ? -7.898 -19.625 1.464 1 98.62 107 VAL B N 1
ATOM 1898 C CA . VAL B 1 107 ? -6.461 -19.531 1.241 1 98.62 107 VAL B CA 1
ATOM 1899 C C . VAL B 1 107 ? -5.734 -20.531 2.125 1 98.62 107 VAL B C 1
ATOM 1901 O O . VAL B 1 107 ? -5.387 -20.234 3.27 1 98.62 107 VAL B O 1
ATOM 1904 N N . ASN B 1 108 ? -5.551 -21.641 1.605 1 98.5 108 ASN B N 1
ATOM 1905 C CA . ASN B 1 108 ? -4.836 -22.719 2.291 1 98.5 108 ASN B CA 1
ATOM 1906 C C . ASN B 1 108 ? -4.293 -23.75 1.305 1 98.5 108 ASN B C 1
ATOM 1908 O O . ASN B 1 108 ? -4.605 -23.688 0.113 1 98.5 108 ASN B O 1
ATOM 1912 N N . GLN B 1 109 ? -3.473 -24.609 1.836 1 98.31 109 GLN B N 1
ATOM 1913 C CA . GLN B 1 109 ? -2.779 -25.578 0.995 1 98.31 109 GLN B CA 1
ATOM 1914 C C . GLN B 1 109 ? -3.766 -26.531 0.321 1 98.31 109 GLN B C 1
ATOM 1916 O O . GLN B 1 109 ? -3.547 -26.953 -0.815 1 98.31 109 GLN B O 1
ATOM 1921 N N . ARG B 1 110 ? -4.758 -26.859 1.001 1 98.56 110 ARG B N 1
ATOM 1922 C CA . ARG B 1 110 ? -5.766 -27.75 0.441 1 98.56 110 ARG B CA 1
ATOM 1923 C C . ARG B 1 110 ? -6.406 -27.141 -0.802 1 98.56 110 ARG B C 1
ATOM 1925 O O . ARG B 1 110 ? -6.516 -27.797 -1.837 1 98.56 110 ARG B O 1
ATOM 1932 N N . GLU B 1 111 ? -6.855 -25.875 -0.653 1 98.69 111 GLU B N 1
ATOM 1933 C CA . GLU B 1 111 ? -7.465 -25.172 -1.777 1 98.69 111 GLU B CA 1
ATOM 1934 C C . GLU B 1 111 ? -6.473 -25 -2.928 1 98.69 111 GLU B C 1
ATOM 1936 O O . GLU B 1 111 ? -6.836 -25.172 -4.094 1 98.69 111 GLU B O 1
ATOM 1941 N N . VAL B 1 112 ? -5.211 -24.766 -2.67 1 98.88 112 VAL B N 1
ATOM 1942 C CA . VAL B 1 112 ? -4.172 -24.609 -3.682 1 98.88 112 VAL B CA 1
ATOM 1943 C C . VAL B 1 112 ? -4.012 -25.922 -4.457 1 98.88 112 VAL B C 1
ATOM 1945 O O . VAL B 1 112 ? -3.99 -25.922 -5.688 1 98.88 112 VAL B O 1
ATOM 1948 N N . ASN B 1 113 ? -3.912 -27 -3.723 1 98.75 113 ASN B N 1
ATOM 1949 C CA . ASN B 1 113 ? -3.734 -28.297 -4.355 1 98.75 113 ASN B CA 1
ATOM 1950 C C . ASN B 1 113 ? -4.93 -28.656 -5.23 1 98.75 113 ASN B C 1
ATOM 1952 O O . ASN B 1 113 ? -4.762 -29.203 -6.324 1 98.75 113 ASN B O 1
ATOM 1956 N N . LYS B 1 114 ? -6.027 -28.438 -4.73 1 98.69 114 LYS B N 1
ATOM 1957 C CA . LYS B 1 114 ? -7.246 -28.688 -5.496 1 98.69 114 LYS B CA 1
ATOM 1958 C C . LYS B 1 114 ? -7.223 -27.938 -6.824 1 98.69 114 LYS B C 1
ATOM 1960 O O . LYS B 1 114 ? -7.469 -28.531 -7.879 1 98.69 114 LYS B O 1
ATOM 1965 N N . LEU B 1 115 ? -6.98 -26.688 -6.793 1 98.75 115 LEU B N 1
ATOM 1966 C CA . LEU B 1 115 ? -6.969 -25.844 -7.984 1 98.75 115 LEU B CA 1
ATOM 1967 C C . LEU B 1 115 ? -5.836 -26.25 -8.922 1 98.75 115 LEU B C 1
ATOM 1969 O O . LEU B 1 115 ? -6 -26.219 -10.141 1 98.75 115 LEU B O 1
ATOM 1973 N N . PHE B 1 116 ? -4.699 -26.625 -8.305 1 98.75 116 PHE B N 1
ATOM 1974 C CA . PHE B 1 116 ? -3.568 -27.078 -9.102 1 98.75 116 PHE B CA 1
ATOM 1975 C C . PHE B 1 116 ? -3.932 -28.328 -9.898 1 98.75 116 PHE B C 1
ATOM 1977 O O . PHE B 1 116 ? -3.619 -28.422 -11.086 1 98.75 116 PHE B O 1
ATOM 1984 N N . ARG B 1 117 ? -4.582 -29.234 -9.281 1 98.25 117 ARG B N 1
ATOM 1985 C CA . ARG B 1 117 ? -5.016 -30.453 -9.953 1 98.25 117 ARG B CA 1
ATOM 1986 C C . ARG B 1 117 ? -5.98 -30.125 -11.094 1 98.25 117 ARG B C 1
ATOM 1988 O O . ARG B 1 117 ? -5.852 -30.672 -12.195 1 98.25 117 ARG B O 1
ATOM 1995 N N . LYS B 1 118 ? -6.91 -29.312 -10.773 1 98.19 118 LYS B N 1
ATOM 1996 C CA . LYS B 1 118 ? -7.863 -28.875 -11.789 1 98.19 118 LYS B CA 1
ATOM 1997 C C . LYS B 1 118 ? -7.145 -28.281 -12.992 1 98.19 118 LYS B C 1
ATOM 1999 O O . LYS B 1 118 ? -7.488 -28.562 -14.141 1 98.19 118 LYS B O 1
ATOM 2004 N N . MET B 1 119 ? -6.195 -27.453 -12.719 1 97.75 119 MET B N 1
ATOM 2005 C CA . MET B 1 119 ? -5.426 -26.781 -13.766 1 97.75 119 MET B CA 1
ATOM 2006 C C . MET B 1 119 ? -4.688 -27.797 -14.633 1 97.75 119 MET B C 1
ATOM 2008 O O . MET B 1 119 ? -4.66 -27.672 -15.859 1 97.75 119 MET B O 1
ATOM 2012 N N . LYS B 1 120 ? -4.133 -28.766 -13.992 1 96.38 120 LYS B N 1
ATOM 2013 C CA . LYS B 1 120 ? -3.4 -29.797 -14.711 1 96.38 120 LYS B CA 1
ATOM 2014 C C . LYS B 1 120 ? -4.328 -30.594 -15.633 1 96.38 120 LYS B C 1
ATOM 2016 O O . LYS B 1 120 ? -3.93 -30.984 -16.734 1 96.38 120 LYS B O 1
ATOM 2021 N N . GLU B 1 121 ? -5.453 -30.766 -15.18 1 94.31 121 GLU B N 1
ATOM 2022 C CA . GLU B 1 121 ? -6.445 -31.5 -15.961 1 94.31 121 GLU B CA 1
ATOM 2023 C C . GLU B 1 121 ? -6.879 -30.688 -17.188 1 94.31 121 GLU B C 1
ATOM 2025 O O . GLU B 1 121 ? -7.234 -31.266 -18.219 1 94.31 121 GLU B O 1
ATOM 2030 N N . MET B 1 122 ? -6.906 -29.438 -17.016 1 91.19 122 MET B N 1
ATOM 2031 C CA . MET B 1 122 ? -7.32 -28.562 -18.109 1 91.19 122 MET B CA 1
ATOM 2032 C C . MET B 1 122 ? -6.203 -28.406 -19.141 1 91.19 122 MET B C 1
ATOM 2034 O O . MET B 1 122 ? -6.469 -28.141 -20.312 1 91.19 122 MET B O 1
ATOM 2038 N N . LYS B 1 123 ? -4.961 -28.438 -18.75 1 86.06 123 LYS B N 1
ATOM 2039 C CA . LYS B 1 123 ? -3.818 -28.344 -19.656 1 86.06 123 LYS B CA 1
ATOM 2040 C C . LYS B 1 123 ? -3.697 -29.609 -20.5 1 86.06 123 LYS B C 1
ATOM 2042 O O . LYS B 1 123 ? -3.178 -29.562 -21.625 1 86.06 123 LYS B O 1
ATOM 2047 N N . GLY B 1 124 ? -4.406 -30.609 -20.344 1 69.25 124 GLY B N 1
ATOM 2048 C CA . GLY B 1 124 ? -4.238 -31.875 -21.047 1 69.25 124 GLY B CA 1
ATOM 2049 C C . GLY B 1 124 ? -2.973 -32.625 -20.656 1 69.25 124 GLY B C 1
ATOM 2050 O O . GLY B 1 124 ? -2.004 -32 -20.203 1 69.25 124 GLY B O 1
#

Foldseek 3Di:
DKDKDADPVLLVLLVLLCVLLVLVLDDSVQEEEMEIEDDPDDDQKAKAWDPPVVCVVVVVATHMYIYGDCVRLVPDDPLVSSLSSLLRVQQQDSNSHGGGDDDDDSRDPVNSVVSSVSSVVSVD/DKDKDADPVLLVLLVLLCVLLVLVLDDSVQEEEIEIEDDPDDDQKAKAWDPPVVCVVVVVATHMYMYGDCVRLVPDDPLVSSLSSLLRVQQQDSNSHRGGDDDDDSRDPVNSVVSSVSSVVSVD

Organism: NCBI:txid1294262

pLDDT: mean 97.54, std 3.5, range [68.88, 98.94]

Sequence (248 aa):
MIRYFEVQEEEERMRRIVRLLKMEYIDPRKVRVVGSLGSKGRAIARIWSVPRAVSFGFGLGTLYAIELVWERYSLLNDDTKDKVMIHELLHIP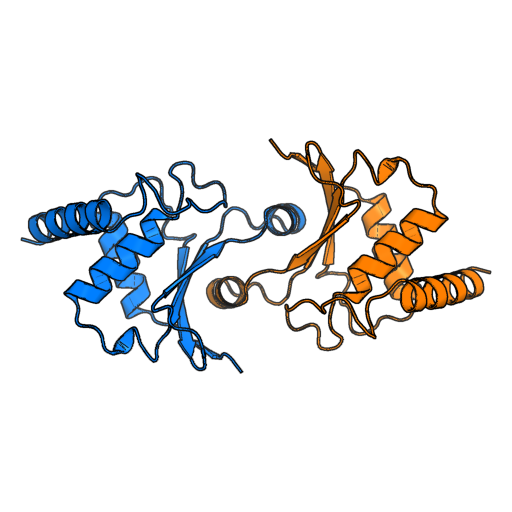SKFSGGLRPHGKKVNQREVNKLFRKMKEMKGMIRYFEVQEEEERMRRIVRLLKMEYIDPRKVRVVGSLGSKGRAIARIWSVPRAVSFGFGLGTLYAIELVWERYSLLNDDTKDKVMIHELLHIPSKFSGGLRPHGKKVNQREVNKLFRKMKEMKG

InterPro domains:
  IPR043998 Putative phage metallopeptidase [PF18894] (3-118)

=== Feature glossary ===
Key to the feature types in this record:

pLDDT. pLDDT is the predicted lDDT-Cα score: AlphaFold's confidence that the local environment of each residue (all inter-atomic distances within 15 Å) is correctly placed. It is a per-residue number between 0 and 100, with higher meaning more reliable.

Radius of gyration, Cα contacts, bounding box. The geometric summary reports three shape descriptors. Rg (radius of gyration) measures how spread out the Cα atoms are about their centre of mass; compact globular proteins have small Rg, elongated or unfolded ones large. Cα contacts (<8 Å, |i−j|>4) count long-range residue pairs in spatial proximity — high for tightly packed folds, near zero for rods or random coil. The bounding-box extents give the protein's footprint along x, y, z in Å.

Backbone torsions (φ/ψ). Backbone dihedral angles. Every residue except chain termini has a φ (preceding-C → N → Cα → C) and a ψ (N → Cα → C → next-N). They are reported in degrees following the IUPAC sign convention. Secondary structure is essentially a statement about which (φ, ψ) basin each residue occupies.

Contact-map, Ramachandran, and PAE plots. Plot images: a contact map (which residues are close in 3D, as an N×N binary image), a Ramachandran scatter (backbone torsion angles, revealing secondary-structure composition at a glance), and — for AlphaFold structures — a PAE heatmap (pairwise prediction confidence).

Predicted aligned error. Predicted Aligned Error (PAE) is an AlphaFold confidence matrix: entry (i, j) is the expected error in the position of residue j, in ångströms, when the prediction is superimposed on the true structure at residue i. Low PAE within a block of residues means that block is internally rigid and well-predicted; high PAE between two blocks means their relative placement is uncertain even if each block individually is confident.

Secondary structure (3-state, P-SEA). Three-state secondary structure (P-SEA) collapses the eight DSSP classes into helix (a), strand (b), and coil (c). P-SEA assigns these from Cα geometry alone — distances and angles — without requiring backbone oxygens, so it works on any Cα trace.

Solvent-accessible surface area. Solvent-accessible surface area (SASA) is the area in Å² traced out by the centre of a 1.4 Å probe sphere (a water molecule) rolled over the protein's van der Waals surface (Shrake–Rupley / Lee–Richards construction). Buried residues have near-zero SASA; fully exposed residues can exceed 200 Å². The total SASA scales roughly with the number of surface residues.

Foldseek 3Di. The Foldseek 3Di string encodes local tertiary geometry as a 20-letter alphabet — one character per residue — derived from the relative positions of nearby Cα atoms. Unlike the amino-acid sequence, 3Di is a direct function of the 3D structure, so two proteins with the same fold have similar 3Di strings even at low sequence identity.

B-factor. For experimental (PDB) structures, the B-factor (temperature factor) quantifies the positional spread of each atom in the crystal — a combination of thermal vibration and static disorder — in units of Å². High B-factors mark flexible loops or poorly resolved regions; low B-factors mark the rigid, well-ordered core.

mmCIF coordinates. The mmCIF block holds the 3D Cartesian coordinates of each backbone atom (N, Cα, C, O) in ångströms. mmCIF is the PDB's canonical archive format — a tagged-loop text representation of the atomic model.

InterPro / GO / CATH / organism. Functional annotations link the protein to curated databases. InterPro entries identify conserved domains and families by matching the sequence against member-database signatures (Pfam, PROSITE, CDD, …). Gene Ontology (GO) terms describe molecular function, biological process, and cellular component in a controlled vocabulary. CATH places the structure in a hierarchical fold classification (Class/Architecture/Topology/Homologous-superfamily). The organism is the source species.

Rendered structure images. Structure images are PyMOL renders from six orthogonal camera directions. Cartoon representation draws helices as coils and strands as arrows; sticks shows the backbone as bonds; surface shows the solvent-excluded envelope. Rainbow coloring maps sequence position to hue (blue→red, N→C); chain coloring assigns a distinct color per polypeptide.

Sequence. This is the polypeptide sequence — one letter per residue, N-terminus first. Length ranges from a few dozen residues for small domains to over a thousand for large multi-domain proteins.

Secondary structure (8-state, DSSP). The SS8 string is DSSP's per-residue secondary-structure call. α-helix (H) means an i→i+4 H-bond ladder; β-strand (E) means the residue participates in a β-sheet; 3₁₀ (G) and π (I) are tighter and wider helices; T/S are turns/bends; '-' is loop.

Nearest PDB structures. Structural nearest neighbors (via Foldseek easy-search vs the PDB). Reported per hit: target PDB id, E-value, and alignment TM-score. A TM-score above ~0.5 is the conventional threshold for 'same fold'.